Protein AF-S3H9D6-F1 (afdb_monomer_lite)

Radius of gyration: 25.73 Å; chains: 1; bounding box: 86×45×57 Å

Secondary structure (DSSP, 8-state):
---PPPHHHHHHHHHHHTTPPPTTSS---HHHHH-BTTTTBSGGG-GGGGTEEEE--EEEEE-TTT--EEEEEPPGGG-EEEE-GGG--S-HHHHHHHHHHHHHHHHHHHHTS--GGGGTT----TTTTT-B-TTT-PBEEEEETTEEEEHHHHHT-EEGGGTTEEP-----EETT------------PPP-----PPP------------------

Structure (mmCIF, N/CA/C/O backbone):
data_AF-S3H9D6-F1
#
_entry.id   AF-S3H9D6-F1
#
loop_
_atom_site.group_PDB
_atom_site.id
_atom_site.type_symbol
_atom_site.label_atom_id
_atom_site.label_alt_id
_atom_site.label_comp_id
_atom_site.label_asym_id
_atom_site.label_entity_id
_atom_site.label_seq_id
_atom_site.pdbx_PDB_ins_code
_atom_site.Cartn_x
_atom_site.Cartn_y
_atom_site.Cartn_z
_atom_site.occupancy
_atom_site.B_iso_or_equiv
_atom_site.auth_seq_id
_atom_site.auth_comp_id
_atom_site.auth_asym_id
_atom_site.auth_atom_id
_atom_site.pdbx_PDB_model_num
ATOM 1 N N . MET A 1 1 ? 25.055 -1.558 -4.958 1.00 34.03 1 MET A N 1
ATOM 2 C CA . MET A 1 1 ? 24.160 -1.432 -3.788 1.00 34.03 1 MET A CA 1
ATOM 3 C C . MET A 1 1 ? 22.773 -1.877 -4.202 1.00 34.03 1 MET A C 1
ATOM 5 O O . MET A 1 1 ? 22.058 -1.137 -4.867 1.00 34.03 1 MET A O 1
ATOM 9 N N . GLU A 1 2 ? 22.458 -3.129 -3.905 1.00 38.41 2 GLU A N 1
ATOM 10 C CA . GLU A 1 2 ? 21.176 -3.755 -4.206 1.00 38.41 2 GLU A CA 1
ATOM 11 C C . GLU A 1 2 ? 20.123 -3.176 -3.252 1.00 38.41 2 GLU A C 1
ATOM 13 O O . GLU A 1 2 ? 20.307 -3.184 -2.036 1.00 38.41 2 GLU A O 1
ATOM 18 N N . THR A 1 3 ? 19.062 -2.563 -3.780 1.00 53.75 3 THR A N 1
ATOM 19 C CA . THR A 1 3 ? 17.981 -2.054 -2.928 1.00 53.75 3 THR A CA 1
ATOM 20 C C . THR A 1 3 ? 17.283 -3.251 -2.298 1.00 53.75 3 THR A C 1
ATOM 22 O O . THR A 1 3 ? 16.615 -3.987 -3.026 1.00 53.75 3 THR A O 1
ATOM 25 N N . LEU A 1 4 ? 17.437 -3.446 -0.985 1.00 55.78 4 LEU A N 1
ATOM 26 C CA . LEU A 1 4 ? 16.754 -4.521 -0.268 1.00 55.78 4 LEU A CA 1
ATOM 27 C C . LEU A 1 4 ? 15.242 -4.464 -0.555 1.00 55.78 4 LEU A C 1
ATOM 29 O O . LEU A 1 4 ? 14.664 -3.368 -0.571 1.00 55.78 4 LEU A O 1
ATOM 33 N N . PRO A 1 5 ? 14.599 -5.616 -0.817 1.00 64.12 5 PRO A N 1
ATOM 34 C CA . PRO A 1 5 ? 13.169 -5.661 -1.073 1.00 64.12 5 PRO A CA 1
ATOM 35 C C . PRO A 1 5 ? 12.414 -5.095 0.129 1.00 64.12 5 PRO A C 1
ATOM 37 O O . PRO A 1 5 ? 12.767 -5.330 1.287 1.00 64.12 5 PRO A O 1
ATOM 40 N N . THR A 1 6 ? 11.365 -4.318 -0.139 1.00 72.69 6 THR A N 1
ATOM 41 C CA . THR A 1 6 ? 10.508 -3.824 0.940 1.00 72.69 6 THR A CA 1
ATOM 42 C C . THR A 1 6 ? 9.827 -5.013 1.625 1.00 72.69 6 THR A C 1
ATOM 44 O O . THR A 1 6 ? 9.512 -5.994 0.946 1.00 72.69 6 THR A O 1
ATOM 47 N N . PRO A 1 7 ? 9.516 -4.935 2.933 1.00 80.19 7 PRO A N 1
ATOM 48 C CA . PRO A 1 7 ? 8.890 -6.046 3.652 1.00 80.19 7 PRO A CA 1
ATOM 49 C C . PRO A 1 7 ? 7.623 -6.590 2.971 1.00 80.19 7 PRO A C 1
ATOM 51 O O . PRO A 1 7 ? 7.406 -7.796 2.944 1.00 80.19 7 PRO A O 1
ATOM 54 N N . GLY A 1 8 ? 6.815 -5.716 2.357 1.00 84.69 8 GLY A N 1
ATOM 55 C CA . GLY A 1 8 ? 5.625 -6.125 1.602 1.00 84.69 8 GLY A CA 1
ATOM 56 C C . GLY A 1 8 ? 5.944 -6.939 0.344 1.00 84.69 8 GLY A C 1
ATOM 57 O O . GLY A 1 8 ? 5.232 -7.894 0.047 1.00 84.69 8 GLY A O 1
ATOM 58 N N . THR A 1 9 ? 7.037 -6.616 -0.354 1.00 85.56 9 THR A N 1
ATOM 59 C CA . THR A 1 9 ? 7.489 -7.375 -1.532 1.00 85.56 9 THR A CA 1
ATOM 60 C C . THR A 1 9 ? 7.939 -8.777 -1.123 1.00 85.56 9 THR A C 1
ATOM 62 O O . THR A 1 9 ? 7.567 -9.752 -1.768 1.00 85.56 9 THR A O 1
ATOM 65 N N . THR A 1 10 ? 8.673 -8.897 -0.013 1.00 89.88 10 THR A N 1
ATOM 66 C CA . THR A 1 10 ? 9.115 -10.195 0.520 1.00 89.88 10 THR A CA 1
ATOM 67 C C . THR A 1 10 ? 7.933 -11.089 0.896 1.00 89.88 10 THR A C 1
ATOM 69 O O . THR A 1 10 ? 7.925 -12.271 0.559 1.00 89.88 10 THR A O 1
ATOM 72 N N . ILE A 1 11 ? 6.906 -10.534 1.553 1.00 90.69 11 ILE A N 1
ATOM 73 C CA . ILE A 1 11 ? 5.692 -11.290 1.898 1.00 90.69 11 ILE A CA 1
ATOM 74 C C . ILE A 1 11 ? 4.963 -11.740 0.624 1.00 90.69 11 ILE A C 1
ATOM 76 O O . ILE A 1 11 ? 4.608 -12.910 0.516 1.00 90.69 11 ILE A O 1
ATOM 80 N N . ALA A 1 12 ? 4.785 -10.851 -0.359 1.00 89.56 12 ALA A N 1
ATOM 81 C CA . ALA A 1 12 ? 4.129 -11.190 -1.623 1.00 89.56 12 ALA A CA 1
ATOM 82 C C . ALA A 1 12 ? 4.847 -12.327 -2.372 1.00 89.56 12 ALA A C 1
ATOM 84 O O . ALA A 1 12 ? 4.207 -13.275 -2.830 1.00 89.56 12 ALA A O 1
ATOM 85 N N . GLN A 1 13 ? 6.180 -12.271 -2.441 1.00 87.62 13 GLN A N 1
ATOM 86 C CA . GLN A 1 13 ? 6.998 -13.334 -3.028 1.00 87.62 13 GLN A CA 1
ATOM 87 C C . GLN A 1 13 ? 6.835 -14.650 -2.265 1.00 87.62 13 GLN A C 1
ATOM 89 O O . GLN A 1 13 ? 6.633 -15.692 -2.881 1.00 87.62 13 GLN A O 1
ATOM 94 N N . ASN A 1 14 ? 6.862 -14.616 -0.929 1.00 91.19 14 ASN A N 1
ATOM 95 C CA . ASN A 1 14 ? 6.686 -15.816 -0.114 1.00 91.19 14 ASN A CA 1
ATOM 96 C C . ASN A 1 14 ? 5.310 -16.468 -0.327 1.00 91.19 14 ASN A C 1
ATOM 98 O O . ASN A 1 14 ? 5.236 -17.681 -0.507 1.00 91.19 14 ASN A O 1
ATOM 102 N N . LEU A 1 15 ? 4.234 -15.676 -0.358 1.00 90.56 15 LEU A N 1
ATOM 103 C CA . LEU A 1 15 ? 2.875 -16.173 -0.600 1.00 90.56 15 LEU A CA 1
ATOM 104 C C . LEU A 1 15 ? 2.725 -16.773 -2.001 1.00 90.56 15 LEU A C 1
ATOM 106 O O . LEU A 1 15 ? 2.125 -17.836 -2.154 1.00 90.56 15 LEU A O 1
ATOM 110 N N . THR A 1 16 ? 3.338 -16.135 -2.999 1.00 86.88 16 THR A N 1
ATOM 111 C CA . THR A 1 16 ? 3.373 -16.640 -4.377 1.00 86.88 16 THR A CA 1
ATOM 112 C C . THR A 1 16 ? 4.138 -17.963 -4.460 1.00 86.88 16 THR A C 1
ATOM 114 O O . THR A 1 16 ? 3.624 -18.937 -5.005 1.00 86.88 16 THR A O 1
ATOM 117 N N . ASN A 1 17 ? 5.319 -18.050 -3.840 1.00 86.88 17 ASN A N 1
ATOM 118 C CA . ASN A 1 17 ? 6.127 -19.275 -3.805 1.00 86.88 17 ASN A CA 1
ATOM 119 C C . ASN A 1 17 ? 5.403 -20.432 -3.103 1.00 86.88 17 ASN A C 1
ATOM 121 O O . ASN A 1 17 ? 5.551 -21.588 -3.490 1.00 86.88 17 ASN A O 1
ATOM 125 N N . ARG A 1 18 ? 4.587 -20.120 -2.091 1.00 90.12 18 ARG A N 1
ATOM 126 C CA . ARG A 1 18 ? 3.742 -21.083 -1.370 1.00 90.12 18 ARG A CA 1
ATOM 127 C C . ARG A 1 18 ? 2.439 -21.427 -2.097 1.00 90.12 18 ARG A C 1
ATOM 129 O O . ARG A 1 18 ? 1.665 -22.214 -1.564 1.00 90.12 18 ARG A O 1
ATOM 136 N N . ARG A 1 19 ? 2.190 -20.849 -3.279 1.00 87.50 19 ARG A N 1
ATOM 137 C CA . ARG A 1 19 ? 0.969 -21.039 -4.081 1.00 87.50 19 ARG A CA 1
ATOM 138 C C . ARG A 1 19 ? -0.320 -20.723 -3.312 1.00 87.50 19 ARG A C 1
ATOM 140 O O . ARG A 1 19 ? -1.337 -21.384 -3.495 1.00 87.50 19 ARG A O 1
ATOM 147 N N . VAL A 1 20 ? -0.282 -19.708 -2.446 1.00 89.25 20 VAL A N 1
ATOM 148 C CA . VAL A 1 20 ? -1.481 -19.226 -1.744 1.00 89.25 20 VAL A CA 1
ATOM 149 C C . VAL A 1 20 ? -2.316 -18.385 -2.718 1.00 89.25 20 VAL A C 1
ATOM 151 O O . VAL A 1 20 ? -1.771 -17.416 -3.258 1.00 89.25 20 VAL A O 1
ATOM 154 N N . PRO A 1 21 ? -3.611 -18.688 -2.931 1.00 87.88 21 PRO A N 1
ATOM 155 C CA . PRO A 1 21 ? -4.451 -17.926 -3.851 1.00 87.88 21 PRO A CA 1
ATOM 156 C C . PRO A 1 21 ? -4.593 -16.473 -3.381 1.00 87.88 21 PRO A C 1
ATOM 158 O O . PRO A 1 21 ? -4.804 -16.208 -2.195 1.00 87.88 21 PRO A O 1
ATOM 161 N N . ALA A 1 22 ? -4.441 -15.520 -4.302 1.00 86.75 22 ALA A N 1
ATOM 162 C CA . ALA A 1 22 ? -4.649 -14.110 -3.995 1.00 86.75 22 ALA A CA 1
ATOM 163 C C . ALA A 1 22 ? -6.152 -13.756 -4.038 1.00 86.75 22 ALA A C 1
ATOM 165 O O . ALA A 1 22 ? -6.905 -14.388 -4.778 1.00 86.75 22 ALA A O 1
ATOM 166 N N . PRO A 1 23 ? -6.599 -12.705 -3.323 1.00 81.94 23 PRO A N 1
ATOM 167 C CA . PRO A 1 23 ? -8.023 -12.361 -3.210 1.00 81.94 23 PRO A CA 1
ATOM 168 C C . PRO A 1 23 ? -8.764 -12.059 -4.523 1.00 81.94 23 PRO A C 1
ATOM 170 O O . PRO A 1 23 ? -9.982 -12.163 -4.558 1.00 81.94 23 PRO A O 1
ATOM 173 N N . GLN A 1 24 ? -8.063 -11.641 -5.581 1.00 74.56 24 GLN A N 1
ATOM 174 C CA . GLN A 1 24 ? -8.654 -11.323 -6.892 1.00 74.56 24 GLN A CA 1
ATOM 175 C C . GLN A 1 24 ? -8.292 -12.361 -7.971 1.00 74.56 24 GLN A C 1
ATOM 177 O O . GLN A 1 24 ? -8.207 -12.005 -9.140 1.00 74.56 24 GLN A O 1
ATOM 182 N N . GLU A 1 25 ? -7.986 -13.605 -7.579 1.00 61.66 25 GLU A N 1
ATOM 183 C CA . GLU A 1 25 ? -7.524 -14.695 -8.469 1.00 61.66 25 GLU A CA 1
ATOM 184 C C . GLU A 1 25 ? -6.273 -14.371 -9.314 1.00 61.66 25 GLU A C 1
ATOM 186 O O . GLU A 1 25 ? -5.920 -15.096 -10.238 1.00 61.66 25 GLU A O 1
ATOM 191 N N . GLN A 1 26 ? -5.554 -13.300 -8.971 1.00 76.62 26 GLN A N 1
ATOM 192 C CA . GLN A 1 26 ? -4.274 -12.935 -9.578 1.00 76.62 26 GLN A CA 1
ATOM 193 C C . GLN A 1 26 ? -3.100 -13.277 -8.642 1.00 76.62 26 GLN A C 1
ATOM 195 O O . GLN A 1 26 ? -3.137 -14.220 -7.853 1.00 76.62 26 GLN A O 1
ATOM 200 N N . TYR A 1 27 ? -2.039 -12.475 -8.710 1.00 83.12 27 TYR A N 1
ATOM 201 C CA . TYR A 1 27 ? -0.834 -12.594 -7.907 1.00 83.12 27 TYR A CA 1
ATOM 202 C C . TYR A 1 27 ? -0.870 -11.687 -6.683 1.00 83.12 27 TYR A C 1
ATOM 204 O O . TYR A 1 27 ? -1.479 -10.614 -6.682 1.00 83.12 27 TYR A O 1
ATOM 212 N N . TRP A 1 28 ? -0.124 -12.082 -5.654 1.00 88.69 28 TRP A N 1
ATOM 213 C CA . TRP A 1 28 ? 0.127 -11.221 -4.510 1.00 88.69 28 TRP A CA 1
ATOM 214 C C . TRP A 1 28 ? 0.944 -10.000 -4.925 1.00 88.69 28 TRP A C 1
ATOM 216 O O . TRP A 1 28 ? 2.025 -10.116 -5.502 1.00 88.69 28 TRP A O 1
ATOM 226 N N . ARG A 1 29 ? 0.439 -8.813 -4.586 1.00 86.88 29 ARG A N 1
ATOM 227 C CA . ARG A 1 29 ? 1.134 -7.541 -4.795 1.00 86.88 29 ARG A CA 1
ATOM 228 C C . ARG A 1 29 ? 1.452 -6.879 -3.459 1.00 86.88 29 ARG A C 1
ATOM 230 O O . ARG A 1 29 ? 0.693 -6.980 -2.491 1.00 86.88 29 ARG A O 1
ATOM 237 N N . ASP A 1 30 ? 2.588 -6.189 -3.403 1.00 86.69 30 ASP A N 1
ATOM 238 C CA . ASP A 1 30 ? 3.061 -5.513 -2.191 1.00 86.69 30 ASP A CA 1
ATOM 239 C C . ASP A 1 30 ? 2.104 -4.397 -1.741 1.00 86.69 30 ASP A C 1
ATOM 241 O O . ASP A 1 30 ? 1.892 -4.192 -0.543 1.00 86.69 30 ASP A O 1
ATOM 245 N N . ASP A 1 31 ? 1.496 -3.702 -2.702 1.00 86.44 31 ASP A N 1
ATOM 246 C CA . ASP A 1 31 ? 0.488 -2.666 -2.491 1.00 86.44 31 ASP A CA 1
ATOM 247 C C . ASP A 1 31 ? -0.822 -3.201 -1.903 1.00 86.44 31 ASP A C 1
ATOM 249 O O . ASP A 1 31 ? -1.451 -2.498 -1.124 1.00 86.44 31 ASP A O 1
ATOM 253 N N . THR A 1 32 ? -1.197 -4.445 -2.189 1.00 88.88 32 THR A N 1
ATOM 254 C CA . THR A 1 32 ? -2.398 -5.090 -1.641 1.00 88.88 32 THR A CA 1
ATOM 255 C C . THR A 1 32 ? -2.201 -5.431 -0.164 1.00 88.88 32 THR A C 1
ATOM 257 O O . THR A 1 32 ? -3.088 -5.217 0.668 1.00 88.88 32 THR A O 1
ATOM 260 N N . ILE A 1 33 ? -1.000 -5.901 0.187 1.00 90.75 33 ILE A N 1
ATOM 261 C CA . ILE A 1 33 ? -0.625 -6.234 1.566 1.00 90.75 33 ILE A CA 1
ATOM 262 C C . ILE A 1 33 ? -0.470 -4.953 2.392 1.00 90.75 33 ILE A C 1
ATOM 264 O O . ILE A 1 33 ? -1.140 -4.774 3.412 1.00 90.75 33 ILE A O 1
ATOM 268 N N . ARG A 1 34 ? 0.412 -4.046 1.948 1.00 89.06 34 ARG A N 1
ATOM 269 C CA . ARG A 1 34 ? 0.722 -2.799 2.659 1.00 89.06 34 ARG A CA 1
ATOM 270 C C . ARG A 1 34 ? -0.451 -1.834 2.622 1.00 89.06 34 ARG A C 1
ATOM 272 O O . ARG A 1 34 ? -0.744 -1.208 3.634 1.00 89.06 34 ARG A O 1
ATOM 279 N N . GLY A 1 35 ? -1.088 -1.691 1.468 1.00 89.00 35 GLY A N 1
ATOM 280 C CA . GLY A 1 35 ? -2.215 -0.801 1.278 1.00 89.00 35 GLY A CA 1
ATOM 281 C C . GLY A 1 35 ? -1.866 0.683 1.163 1.00 89.00 35 GLY A C 1
ATOM 282 O O . GLY A 1 35 ? -0.705 1.093 1.028 1.00 89.00 35 GLY A O 1
ATOM 283 N N . ASP A 1 36 ? -2.907 1.506 1.238 1.00 86.94 36 ASP A N 1
ATOM 284 C CA . ASP A 1 36 ? -2.809 2.962 1.287 1.00 86.94 36 ASP A CA 1
ATOM 285 C C . ASP A 1 36 ? -3.018 3.429 2.730 1.00 86.94 36 ASP A C 1
ATOM 287 O O . ASP A 1 36 ? -4.122 3.344 3.269 1.00 86.94 36 ASP A O 1
ATOM 291 N N . GLY A 1 37 ? -1.952 3.947 3.344 1.00 84.56 37 GLY A N 1
ATOM 292 C CA . GLY A 1 37 ? -1.986 4.420 4.727 1.00 84.56 37 GLY A CA 1
ATOM 293 C C . GLY A 1 37 ? -2.870 5.651 4.939 1.00 84.56 37 GLY A C 1
ATOM 294 O O . GLY A 1 37 ? -3.402 5.824 6.029 1.00 84.56 37 GLY A O 1
ATOM 295 N N . LYS A 1 38 ? -3.087 6.485 3.910 1.00 83.62 38 LYS A N 1
ATOM 296 C CA . LYS A 1 38 ? -3.987 7.645 4.021 1.00 83.62 38 LYS A CA 1
ATOM 297 C C . LYS A 1 38 ? -5.443 7.218 4.005 1.00 83.62 38 LYS A C 1
ATOM 299 O O . LYS A 1 38 ? -6.232 7.709 4.799 1.00 83.62 38 LYS A O 1
ATOM 304 N N . ARG A 1 39 ? -5.783 6.300 3.098 1.00 85.81 39 ARG A N 1
ATOM 305 C CA . ARG A 1 39 ? -7.139 5.742 2.992 1.00 85.81 39 ARG A CA 1
ATOM 306 C C . ARG A 1 39 ? -7.425 4.679 4.053 1.00 85.81 39 ARG A C 1
ATOM 308 O O . ARG A 1 39 ? -8.571 4.266 4.186 1.00 85.81 39 ARG A O 1
ATOM 315 N N . GLN A 1 40 ? -6.394 4.223 4.771 1.00 87.62 40 GLN A N 1
ATOM 316 C CA . GLN A 1 40 ? -6.446 3.058 5.656 1.00 87.62 40 GLN A CA 1
ATOM 317 C C . GLN A 1 40 ? -7.111 1.860 4.967 1.00 87.62 40 GLN A C 1
ATOM 319 O O . GLN A 1 40 ? -8.027 1.226 5.497 1.00 87.62 40 GLN A O 1
ATOM 324 N N . ALA A 1 41 ? -6.654 1.599 3.744 1.00 88.19 41 ALA A N 1
ATOM 325 C CA . ALA A 1 41 ? -7.101 0.501 2.903 1.00 88.19 41 ALA A CA 1
ATOM 326 C C . ALA A 1 41 ? -5.966 -0.513 2.741 1.00 88.19 41 ALA A C 1
ATOM 328 O O . ALA A 1 41 ? -4.798 -0.138 2.827 1.00 88.19 41 ALA A O 1
ATOM 329 N N . GLY A 1 42 ? -6.302 -1.775 2.474 1.00 89.62 42 GLY A N 1
ATOM 330 C CA . GLY A 1 42 ? -5.354 -2.887 2.341 1.00 89.62 42 GLY A CA 1
ATOM 331 C C . GLY A 1 42 ? -5.345 -3.812 3.557 1.00 89.62 42 GLY A C 1
ATOM 332 O O . GLY A 1 42 ? -5.917 -3.498 4.601 1.00 89.62 42 GLY A O 1
ATOM 333 N N . ILE A 1 43 ? -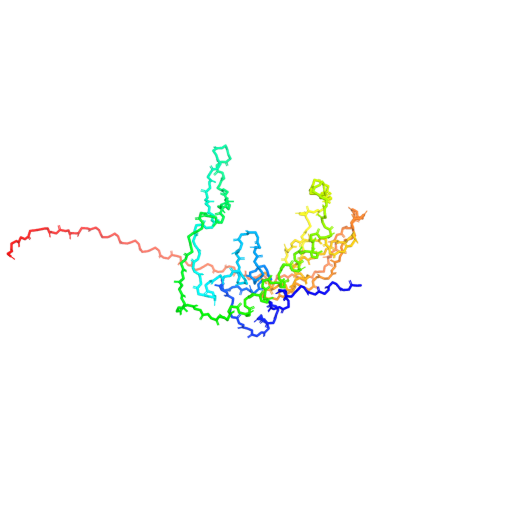4.686 -4.962 3.415 1.00 92.69 43 ILE A N 1
ATOM 334 C CA . ILE A 1 43 ? -4.788 -6.072 4.378 1.00 92.69 43 ILE A CA 1
ATOM 335 C C . ILE A 1 43 ? -4.291 -5.664 5.768 1.00 92.69 43 ILE A C 1
ATOM 337 O O . ILE A 1 43 ? -4.984 -5.885 6.755 1.00 92.69 43 ILE A O 1
ATOM 341 N N . LEU A 1 44 ? -3.139 -4.993 5.858 1.00 92.94 44 LEU A N 1
ATOM 342 C CA . LEU A 1 44 ? -2.585 -4.538 7.143 1.00 92.94 44 LEU A CA 1
ATOM 343 C C . LEU A 1 44 ? -3.339 -3.344 7.766 1.00 92.94 44 LEU A C 1
ATOM 345 O O . LEU A 1 44 ? -2.997 -2.901 8.864 1.00 92.94 44 LEU A O 1
ATOM 349 N N . HIS A 1 45 ? -4.339 -2.791 7.076 1.00 93.00 45 HIS A N 1
ATOM 350 C CA . HIS A 1 45 ? -5.193 -1.708 7.571 1.00 93.00 45 HIS A CA 1
ATOM 351 C C . HIS A 1 45 ? -6.614 -2.170 7.918 1.00 93.00 45 HIS A C 1
ATOM 353 O O . HIS A 1 45 ? -7.429 -1.339 8.316 1.00 93.00 45 HIS A O 1
ATOM 359 N N . ASN A 1 46 ? -6.916 -3.466 7.795 1.00 93.88 46 ASN A N 1
ATOM 360 C CA . ASN A 1 46 ? -8.247 -3.984 8.074 1.00 93.88 46 ASN A CA 1
ATOM 361 C C . ASN A 1 46 ? -8.508 -4.123 9.585 1.00 93.88 46 ASN A C 1
ATOM 363 O O . ASN A 1 46 ? -8.061 -5.074 10.220 1.00 93.88 46 ASN A O 1
ATOM 367 N N . GLU A 1 47 ? -9.252 -3.169 10.141 1.00 94.44 47 GLU A N 1
ATOM 368 C CA . GLU A 1 47 ? -9.641 -3.112 11.560 1.00 94.44 47 GLU A CA 1
ATOM 369 C C . GLU A 1 47 ? -10.590 -4.256 11.966 1.00 94.44 47 GLU A C 1
ATOM 371 O O . GLU A 1 47 ? -10.684 -4.591 13.145 1.00 94.44 47 GLU A O 1
ATOM 376 N N . LEU A 1 48 ? -11.216 -4.953 11.006 1.00 95.31 48 LEU A N 1
ATOM 377 C CA . LEU A 1 48 ? -12.020 -6.140 11.317 1.00 95.31 48 LEU A CA 1
ATOM 378 C C . LEU A 1 48 ? -11.193 -7.227 12.008 1.00 95.31 48 LEU A C 1
ATOM 380 O O . LEU A 1 48 ? -11.727 -7.965 12.827 1.00 95.31 48 LEU A O 1
ATOM 384 N N . TYR A 1 49 ? -9.884 -7.298 11.748 1.00 95.94 49 TYR A N 1
ATOM 385 C CA . TYR A 1 49 ? -9.021 -8.292 12.385 1.00 95.94 49 TYR A CA 1
ATOM 386 C C . TYR A 1 49 ? -8.898 -8.103 13.899 1.00 95.94 49 TYR A C 1
ATOM 388 O O . TYR A 1 49 ? -8.655 -9.086 14.595 1.00 95.94 49 TYR A O 1
ATOM 396 N N . VAL A 1 50 ? -9.107 -6.889 14.413 1.00 96.44 50 VAL A N 1
ATOM 397 C CA . VAL A 1 50 ? -9.195 -6.609 15.858 1.00 96.44 50 VAL A CA 1
ATOM 398 C C . VAL A 1 50 ? -10.638 -6.553 16.363 1.00 96.44 50 VAL A C 1
ATOM 400 O O . VAL A 1 50 ? -10.872 -6.207 17.516 1.00 96.44 50 VAL A O 1
ATOM 403 N N . GLY A 1 51 ? -11.607 -6.924 15.521 1.00 96.00 51 GLY A N 1
ATOM 404 C CA . GLY A 1 51 ? -13.025 -6.905 15.856 1.00 96.00 51 GLY A CA 1
ATOM 405 C C . GLY A 1 51 ? -13.665 -5.525 15.740 1.00 96.00 51 GLY A C 1
ATOM 406 O O . GLY A 1 51 ? -14.659 -5.281 16.403 1.00 96.00 51 GLY A O 1
ATOM 407 N N . ARG A 1 52 ? -13.128 -4.611 14.919 1.00 95.62 52 ARG A N 1
ATOM 408 C CA . ARG A 1 52 ? -13.688 -3.263 14.732 1.00 95.62 52 ARG A CA 1
ATOM 409 C C . ARG A 1 52 ? -14.154 -3.055 13.304 1.00 95.62 52 ARG A C 1
ATOM 411 O O . ARG A 1 52 ? -13.380 -3.118 12.350 1.00 95.62 52 ARG A O 1
ATOM 418 N N . MET A 1 53 ? -15.434 -2.765 13.149 1.00 94.50 53 MET A N 1
ATOM 419 C CA . MET A 1 53 ? -16.052 -2.520 11.860 1.00 94.50 53 MET A CA 1
ATOM 420 C C . MET A 1 53 ? -16.198 -1.014 11.646 1.00 94.50 53 MET A C 1
ATOM 422 O O . MET A 1 53 ? -16.911 -0.343 12.385 1.00 94.50 53 MET A O 1
ATOM 426 N N . ILE A 1 54 ? -15.488 -0.474 10.651 1.00 93.88 54 ILE A N 1
ATOM 427 C CA . ILE A 1 54 ? -15.454 0.969 10.377 1.00 93.88 54 ILE A CA 1
ATOM 428 C C . ILE A 1 54 ? -16.083 1.268 9.021 1.00 93.88 54 ILE A C 1
ATOM 430 O O . ILE A 1 54 ? -15.582 0.818 7.987 1.00 93.88 54 ILE A O 1
ATOM 434 N N . TRP A 1 55 ? -17.107 2.117 9.031 1.00 92.31 55 TRP A N 1
ATOM 435 C CA . TRP A 1 55 ? -17.831 2.578 7.850 1.00 92.31 55 TRP A CA 1
ATOM 436 C C . TRP A 1 55 ? -17.682 4.090 7.647 1.00 92.31 55 TRP A C 1
ATOM 438 O O . TRP A 1 55 ? -17.142 4.804 8.490 1.00 92.31 55 TRP A O 1
ATOM 448 N N . ASN A 1 56 ? -18.169 4.582 6.504 1.00 93.12 56 ASN A N 1
ATOM 449 C CA . ASN A 1 56 ? -18.157 6.004 6.144 1.00 93.12 56 ASN A CA 1
ATOM 450 C C . ASN A 1 56 ? -16.749 6.642 6.084 1.00 93.12 56 ASN A C 1
ATOM 452 O O . ASN A 1 56 ? -16.569 7.818 6.387 1.00 93.12 56 ASN A O 1
ATOM 456 N N . LYS A 1 57 ? -15.730 5.876 5.658 1.00 90.62 57 LYS A N 1
ATOM 457 C CA . LYS A 1 57 ? -14.345 6.377 5.535 1.00 90.62 57 LYS A CA 1
ATOM 458 C C . LYS A 1 57 ? -14.159 7.414 4.422 1.00 90.62 57 LYS A C 1
ATOM 460 O O . LYS A 1 57 ? -13.283 8.273 4.506 1.00 90.62 57 LYS A O 1
ATOM 465 N N . GLN A 1 58 ? -14.935 7.301 3.346 1.00 92.06 58 GLN A N 1
ATOM 466 C CA . GLN A 1 58 ? -14.842 8.173 2.179 1.00 92.06 58 GLN A CA 1
ATOM 467 C C . GLN A 1 58 ? -16.204 8.348 1.521 1.00 92.06 58 GLN A C 1
ATOM 469 O O . GLN A 1 58 ? -17.016 7.422 1.511 1.00 92.06 58 GLN A O 1
ATOM 474 N N . ASN A 1 59 ? -16.408 9.508 0.907 1.00 91.62 59 ASN A N 1
ATOM 475 C CA . ASN A 1 59 ? -17.522 9.772 0.013 1.00 91.62 59 ASN A CA 1
ATOM 476 C C . ASN A 1 59 ? -17.017 9.977 -1.424 1.00 91.62 59 ASN A C 1
ATOM 478 O O . ASN A 1 59 ? -15.851 10.293 -1.674 1.00 91.62 59 ASN A O 1
ATOM 482 N N . TYR A 1 60 ? -17.903 9.754 -2.390 1.00 90.56 60 TYR A N 1
ATOM 483 C CA . TYR A 1 60 ? -17.616 10.001 -3.798 1.00 90.56 60 TYR A CA 1
ATOM 484 C C . TYR A 1 60 ? -18.365 11.248 -4.233 1.00 90.56 60 TYR A C 1
ATOM 486 O O . TYR A 1 60 ? -19.589 11.294 -4.132 1.00 90.56 60 TYR A O 1
ATOM 494 N N . ARG A 1 61 ? -17.640 12.235 -4.754 1.00 88.56 61 ARG A N 1
ATOM 495 C CA . ARG A 1 61 ? -18.227 13.467 -5.287 1.00 88.56 61 ARG A CA 1
ATOM 496 C C . ARG A 1 61 ? -17.954 13.544 -6.783 1.00 88.56 61 ARG A C 1
ATOM 498 O O . ARG A 1 61 ? -16.840 13.273 -7.227 1.00 88.56 61 ARG A O 1
ATOM 505 N N . LYS A 1 62 ? -18.986 13.857 -7.570 1.00 91.81 62 LYS A N 1
ATOM 506 C CA . LYS A 1 62 ? -18.828 14.165 -8.996 1.00 91.81 62 LYS A CA 1
ATOM 507 C C . LYS A 1 62 ? -18.397 15.624 -9.091 1.00 91.81 62 LYS A C 1
ATOM 509 O O . LYS A 1 62 ? -19.047 16.490 -8.513 1.00 91.81 62 LYS A O 1
ATOM 514 N N . ASN A 1 63 ? -17.294 15.886 -9.778 1.00 86.62 63 ASN A N 1
ATOM 515 C CA . ASN A 1 63 ? -16.919 17.250 -10.110 1.00 86.62 63 ASN A CA 1
ATOM 516 C C . ASN A 1 63 ? -17.887 17.760 -11.201 1.00 86.62 63 ASN A C 1
ATOM 518 O O . ASN A 1 63 ? -18.024 17.078 -12.219 1.00 86.62 63 ASN A O 1
ATOM 522 N N . PRO A 1 64 ? -18.564 18.904 -10.999 1.00 87.06 64 PRO A N 1
ATOM 523 C CA . PRO A 1 64 ? -19.545 19.421 -11.951 1.00 87.06 64 PRO A CA 1
ATOM 524 C C . PRO A 1 64 ? -18.932 19.832 -13.297 1.00 87.06 64 PRO A C 1
ATOM 526 O O . PRO A 1 64 ? -19.598 19.705 -14.314 1.00 87.06 64 PRO A O 1
ATOM 529 N N . GLU A 1 65 ? -17.671 20.264 -13.329 1.00 87.62 65 GLU A N 1
ATOM 530 C CA . GLU A 1 65 ? -17.015 20.744 -14.555 1.00 87.62 65 GLU A CA 1
ATOM 531 C C . GLU A 1 65 ? -16.374 19.614 -15.362 1.00 87.62 65 GLU A C 1
ATOM 533 O O . GLU A 1 65 ? -16.424 19.594 -16.586 1.00 87.62 65 GLU A O 1
ATOM 538 N N . THR A 1 66 ? -15.737 18.659 -14.678 1.00 85.00 66 THR A N 1
ATOM 539 C CA . THR A 1 66 ? -14.992 17.577 -15.350 1.00 85.00 66 THR A CA 1
ATOM 540 C C . THR A 1 66 ? -15.794 16.290 -15.485 1.00 85.00 66 THR A C 1
ATOM 542 O O . THR A 1 66 ? -15.303 15.322 -16.061 1.00 85.00 66 THR A O 1
ATOM 545 N N . GLU A 1 67 ? -16.977 16.239 -14.873 1.00 87.69 67 GLU A N 1
ATOM 546 C CA . GLU A 1 67 ? -17.826 15.060 -14.694 1.00 87.69 67 GLU A CA 1
ATOM 547 C C . GLU A 1 67 ? -17.161 13.840 -14.033 1.00 87.69 67 GLU A C 1
ATOM 549 O O . GLU A 1 67 ? -17.780 12.785 -13.855 1.00 87.69 67 GLU A O 1
ATOM 554 N N . ARG A 1 68 ? -15.905 13.968 -13.605 1.00 89.31 68 ARG A N 1
ATOM 555 C CA . ARG A 1 68 ? -15.146 12.884 -12.989 1.00 89.31 68 ARG A CA 1
ATOM 556 C C . ARG A 1 68 ? -15.577 12.703 -11.540 1.00 89.31 68 ARG A C 1
ATOM 558 O O . ARG A 1 68 ? -15.721 13.667 -10.789 1.00 89.31 68 ARG A O 1
ATOM 565 N N . ARG A 1 69 ? -15.740 11.444 -11.127 1.00 91.38 69 ARG A N 1
ATOM 566 C CA . ARG A 1 69 ? -15.971 11.079 -9.723 1.00 91.38 69 ARG A CA 1
ATOM 567 C C . ARG A 1 69 ? -14.635 10.981 -8.995 1.00 91.38 69 ARG A C 1
ATOM 569 O O . ARG A 1 69 ? -13.784 10.177 -9.371 1.00 91.38 69 ARG A O 1
ATOM 576 N N . THR A 1 70 ? -14.466 11.766 -7.939 1.00 87.69 70 THR A N 1
ATOM 577 C CA . THR A 1 70 ? -13.295 11.719 -7.058 1.00 87.69 70 THR A CA 1
ATOM 578 C C . THR A 1 70 ? -13.691 11.196 -5.681 1.00 87.69 70 THR A C 1
ATOM 580 O O . THR A 1 70 ? -14.767 11.491 -5.162 1.00 87.69 70 THR A O 1
ATOM 583 N N . ALA A 1 71 ? -12.817 10.380 -5.090 1.00 89.44 71 ALA A N 1
ATOM 584 C CA . ALA A 1 71 ? -12.977 9.901 -3.722 1.00 89.44 71 ALA A CA 1
ATOM 585 C C . ALA A 1 71 ? -12.391 10.931 -2.751 1.00 89.44 71 ALA A C 1
ATOM 587 O O . ALA A 1 71 ? -11.213 11.283 -2.861 1.00 89.44 71 ALA A O 1
ATOM 588 N N . HIS A 1 72 ? -13.205 11.401 -1.812 1.00 88.94 72 HIS A N 1
ATOM 589 C CA . HIS A 1 72 ? -12.805 12.307 -0.743 1.00 88.94 72 HIS A CA 1
ATOM 590 C C . HIS A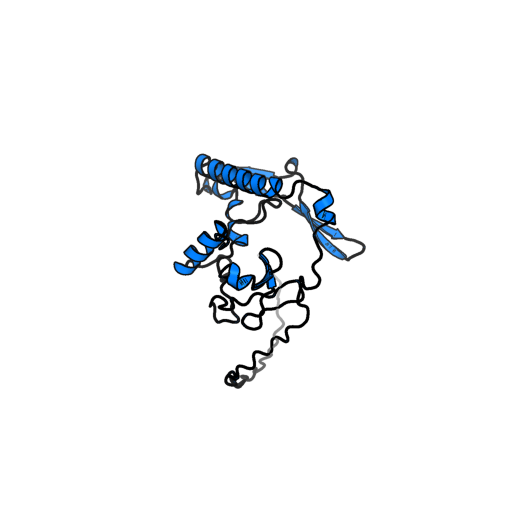 1 72 ? -12.886 11.563 0.588 1.00 88.94 72 HIS A C 1
ATOM 592 O O . HIS A 1 72 ? -13.885 10.914 0.887 1.00 88.94 72 HIS A O 1
ATOM 598 N N . LEU A 1 73 ? -11.811 11.631 1.373 1.00 90.12 73 LEU A N 1
ATOM 599 C CA . LEU A 1 73 ? -11.788 11.046 2.711 1.00 90.12 73 LEU A CA 1
ATOM 600 C C . LEU A 1 73 ? -12.622 11.913 3.651 1.00 90.12 73 LEU A C 1
ATOM 602 O O . LEU A 1 73 ? -12.449 13.132 3.669 1.00 90.12 73 LEU A O 1
ATOM 606 N N . ASN A 1 74 ? -13.493 11.269 4.419 1.00 91.12 74 ASN A N 1
ATOM 607 C CA . ASN A 1 74 ? -14.261 11.936 5.461 1.00 91.12 74 ASN A CA 1
ATOM 608 C C . ASN A 1 74 ? -13.381 12.144 6.697 1.00 91.12 74 ASN A C 1
ATOM 610 O O . ASN A 1 74 ? -12.407 11.406 6.904 1.00 91.12 74 ASN A O 1
ATOM 614 N N . ASP A 1 75 ? -13.739 13.121 7.530 1.00 89.94 75 ASP A N 1
ATOM 615 C CA . ASP A 1 75 ? -13.108 13.277 8.840 1.00 89.94 75 ASP A CA 1
ATOM 616 C C . ASP A 1 75 ? -13.315 11.996 9.663 1.00 89.94 75 ASP A C 1
ATOM 618 O O . ASP A 1 75 ? -14.365 11.356 9.594 1.00 89.94 75 ASP A O 1
ATOM 622 N N . LYS A 1 76 ? -12.318 11.617 10.468 1.00 88.00 76 LYS A N 1
ATOM 623 C CA . LYS A 1 76 ? -12.403 10.451 11.355 1.00 88.00 76 LYS A CA 1
ATOM 624 C C . LYS A 1 76 ? -13.558 10.553 12.350 1.00 88.00 76 LYS A C 1
ATOM 626 O O . LYS A 1 76 ? -14.038 9.525 12.806 1.00 88.00 76 LYS A O 1
ATOM 631 N N . ARG A 1 77 ? -14.004 11.768 12.685 1.00 91.19 77 ARG A N 1
ATOM 632 C CA . ARG A 1 77 ? -15.176 12.002 13.545 1.00 91.19 77 ARG A CA 1
ATOM 633 C C . ARG A 1 77 ? -16.492 11.577 12.894 1.00 91.19 77 ARG A C 1
ATOM 635 O O . ARG A 1 77 ? -17.439 11.267 13.602 1.00 91.19 77 ARG A O 1
ATOM 642 N N . GLU A 1 78 ? -16.548 11.558 11.565 1.00 91.50 78 GLU A N 1
ATOM 643 C CA . GLU A 1 78 ? -17.716 11.106 10.801 1.00 91.50 78 GLU A CA 1
ATOM 644 C C . GLU A 1 78 ? -17.709 9.587 10.572 1.00 91.50 78 GLU A C 1
ATOM 646 O O . GLU A 1 78 ? -18.650 9.036 9.992 1.00 91.50 78 GLU A O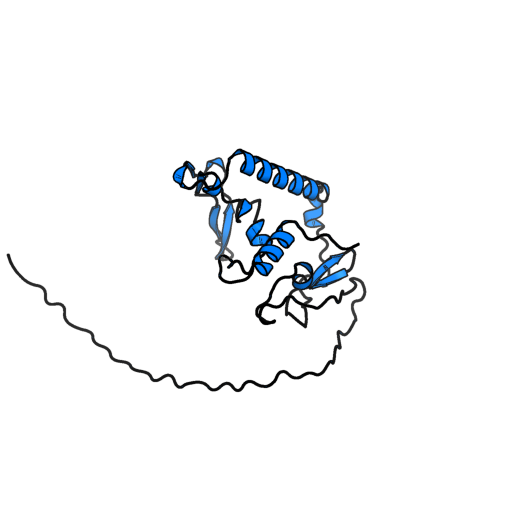 1
ATOM 651 N N . TRP A 1 79 ? -16.634 8.898 10.968 1.00 93.31 79 TRP A N 1
ATOM 652 C CA . TRP A 1 79 ? -16.532 7.458 10.798 1.00 93.31 79 TRP A CA 1
ATOM 653 C C . TRP A 1 79 ? -17.402 6.758 11.829 1.00 93.31 79 TRP A C 1
ATOM 655 O O . TRP A 1 79 ? -17.294 6.994 13.031 1.00 93.31 79 TRP A O 1
ATOM 665 N N . VAL A 1 80 ? -18.233 5.845 11.343 1.00 93.69 80 VAL A N 1
ATOM 666 C CA . VAL A 1 80 ? -19.060 5.010 12.208 1.00 93.69 80 VAL A CA 1
ATOM 667 C C . VAL A 1 80 ? -18.246 3.773 12.554 1.00 93.69 80 VAL A C 1
ATOM 669 O O . VAL A 1 80 ? -17.896 2.996 11.663 1.00 93.69 80 VAL A O 1
ATOM 672 N N . VAL A 1 81 ? -17.920 3.620 13.836 1.00 95.00 81 VAL A N 1
ATOM 673 C CA . VAL A 1 81 ? -17.174 2.477 14.368 1.00 95.00 81 VAL A CA 1
ATOM 674 C C . VAL A 1 81 ? -18.125 1.611 15.181 1.00 95.00 81 VAL A C 1
ATOM 676 O O . VAL A 1 81 ? -18.785 2.094 16.097 1.00 95.00 81 VAL A O 1
ATOM 679 N N . THR A 1 82 ? -18.190 0.330 14.842 1.00 95.69 82 THR A N 1
ATOM 680 C CA . THR A 1 82 ? -18.975 -0.674 15.559 1.00 95.69 82 THR A CA 1
ATOM 681 C C . THR A 1 82 ? -18.046 -1.778 16.037 1.00 95.69 82 THR A C 1
ATOM 683 O O . THR A 1 82 ? -17.281 -2.338 15.249 1.00 95.69 82 THR A O 1
ATOM 686 N N . GLU A 1 83 ? -18.115 -2.096 17.325 1.00 95.88 83 GLU A N 1
ATOM 687 C CA . GLU A 1 83 ? -17.382 -3.219 17.903 1.00 95.88 83 GLU A CA 1
ATOM 688 C C . GLU A 1 83 ? -18.076 -4.533 17.529 1.00 95.88 83 GLU A C 1
ATOM 690 O O . GLU A 1 83 ? -19.266 -4.728 17.771 1.00 95.88 83 GLU A O 1
ATOM 695 N N . VAL A 1 84 ? -17.315 -5.442 16.929 1.00 95.38 84 VAL A N 1
ATOM 696 C CA . VAL A 1 84 ? -17.730 -6.782 16.503 1.00 95.38 84 VAL A CA 1
ATOM 697 C C . VAL A 1 84 ? -16.667 -7.798 16.957 1.00 95.38 84 VAL A C 1
ATOM 699 O O . VAL A 1 84 ? -15.915 -8.333 16.133 1.00 95.38 84 VAL A O 1
ATOM 702 N N . PRO A 1 85 ? -16.572 -8.095 18.270 1.00 94.00 85 PRO A N 1
ATOM 703 C CA . PRO A 1 85 ? -15.521 -8.965 18.807 1.00 94.00 85 PRO A CA 1
ATOM 704 C C . PRO A 1 85 ? -15.532 -10.384 18.224 1.00 94.00 85 PRO A C 1
ATOM 706 O O . PRO A 1 85 ? -14.489 -11.028 18.160 1.00 94.00 85 PRO A O 1
ATOM 709 N N . SER A 1 86 ? -16.689 -10.861 17.753 1.00 94.38 86 SER A N 1
ATOM 710 C CA . SER A 1 86 ? -16.854 -12.183 17.133 1.00 94.38 86 SER A CA 1
ATOM 711 C C . SER A 1 86 ? -16.073 -12.365 15.827 1.00 94.38 86 SER A C 1
ATOM 713 O O . SER A 1 86 ? -15.798 -13.498 15.445 1.00 94.38 86 SER A O 1
ATOM 715 N N . MET A 1 87 ? -15.693 -11.279 15.145 1.00 92.38 87 MET A N 1
ATOM 716 C CA . MET A 1 87 ? -14.911 -11.323 13.901 1.00 92.38 87 MET A CA 1
ATOM 717 C C . MET A 1 87 ? -13.403 -11.128 14.122 1.00 92.38 87 MET A C 1
ATOM 719 O O . MET A 1 87 ? -12.644 -11.015 13.158 1.00 92.38 87 MET A O 1
ATOM 723 N N . ARG A 1 88 ? -12.952 -11.070 15.378 1.00 95.69 88 ARG A N 1
ATOM 724 C CA . ARG A 1 88 ? -11.547 -10.847 15.722 1.00 95.69 88 ARG A CA 1
ATOM 725 C C . ARG A 1 88 ? -10.680 -12.051 15.347 1.00 95.69 88 ARG A C 1
ATOM 727 O O . ARG A 1 88 ? -10.976 -13.184 15.705 1.00 95.69 88 ARG A O 1
ATOM 734 N N . ILE A 1 89 ? -9.563 -11.772 14.675 1.00 96.75 89 ILE A N 1
ATOM 735 C CA . ILE A 1 89 ? -8.564 -12.761 14.238 1.00 96.75 89 ILE A CA 1
ATOM 736 C C . ILE A 1 89 ? -7.222 -12.546 14.954 1.00 96.75 89 ILE A C 1
ATOM 738 O O . ILE A 1 89 ? -6.495 -13.504 15.205 1.00 96.75 89 ILE A O 1
ATOM 742 N N . VAL A 1 90 ? -6.872 -11.300 15.296 1.00 96.31 90 VAL A N 1
ATOM 743 C CA . VAL A 1 90 ? -5.584 -10.948 15.922 1.00 96.31 90 VAL A CA 1
ATOM 744 C C . VAL A 1 90 ? -5.774 -10.262 17.273 1.00 96.31 90 VAL A C 1
ATOM 746 O O . VAL A 1 90 ? -6.834 -9.710 17.568 1.00 96.31 90 VAL A O 1
ATOM 749 N N . SER A 1 91 ? -4.742 -10.291 18.120 1.00 96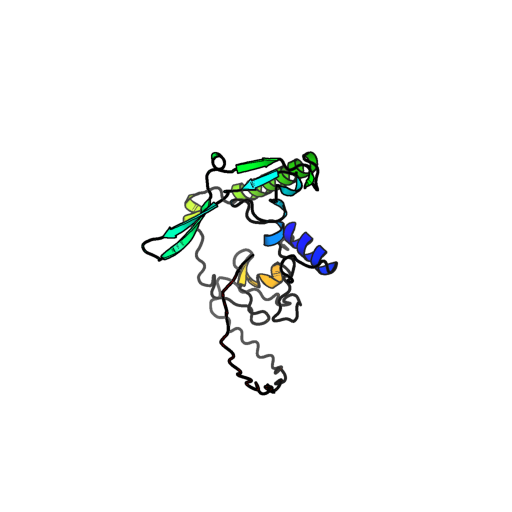.06 91 SER A N 1
ATOM 750 C CA . SER A 1 91 ? -4.758 -9.571 19.395 1.00 96.06 91 SER A CA 1
ATOM 751 C C . SER A 1 91 ? -4.518 -8.066 19.215 1.00 96.06 91 SER A C 1
ATOM 753 O O . SER A 1 91 ? -3.810 -7.646 18.296 1.00 96.06 91 SER A O 1
ATOM 755 N N . ASP A 1 92 ? -5.062 -7.252 20.126 1.00 94.44 92 ASP A N 1
ATOM 756 C CA . ASP A 1 92 ? -4.820 -5.802 20.165 1.00 94.44 92 ASP A CA 1
ATOM 757 C C . ASP A 1 92 ? -3.330 -5.481 20.342 1.00 94.44 92 ASP A C 1
ATOM 759 O O . ASP A 1 92 ? -2.822 -4.544 19.732 1.00 94.44 92 ASP A O 1
ATOM 763 N N . GLU A 1 93 ? -2.609 -6.294 21.120 1.00 96.31 93 GLU A N 1
ATOM 764 C CA . GLU A 1 93 ? -1.164 -6.153 21.322 1.00 96.31 93 GLU A CA 1
ATOM 765 C C . GLU A 1 93 ? -0.391 -6.329 20.006 1.00 96.31 93 GLU A C 1
ATOM 767 O O . GLU A 1 93 ? 0.446 -5.498 19.642 1.00 96.31 93 GLU A O 1
ATOM 772 N N . LEU A 1 94 ? -0.698 -7.387 19.244 1.00 96.38 94 LEU A N 1
ATOM 773 C CA . LEU A 1 94 ? -0.059 -7.627 17.952 1.00 96.38 94 LEU A CA 1
ATOM 774 C C . LEU A 1 94 ? -0.397 -6.511 16.959 1.00 96.38 94 LEU A C 1
ATOM 776 O O . LEU A 1 94 ? 0.475 -6.046 16.222 1.00 96.38 94 LEU A O 1
ATOM 780 N N . TRP A 1 95 ? -1.650 -6.059 16.958 1.00 95.94 95 TRP A N 1
ATOM 781 C CA . TRP A 1 95 ? -2.093 -4.948 16.126 1.00 95.94 95 TRP A CA 1
ATOM 782 C C . TRP A 1 95 ? -1.331 -3.659 16.436 1.00 95.94 95 TRP A C 1
ATOM 784 O O . TRP A 1 95 ? -0.800 -3.033 15.516 1.00 95.94 95 TRP A O 1
ATOM 794 N N . ALA A 1 96 ? -1.208 -3.299 17.715 1.00 95.31 96 ALA A N 1
ATOM 795 C CA . ALA A 1 96 ? -0.480 -2.115 18.157 1.00 95.31 96 ALA A CA 1
ATOM 796 C C . ALA A 1 96 ? 0.981 -2.142 17.685 1.00 95.31 96 ALA A C 1
ATOM 798 O O . ALA A 1 96 ? 1.439 -1.184 17.061 1.00 95.31 96 ALA A O 1
ATOM 799 N N . ARG A 1 97 ? 1.674 -3.277 17.852 1.00 95.62 97 ARG A N 1
ATOM 800 C CA . ARG A 1 97 ? 3.057 -3.469 17.375 1.00 95.62 97 ARG A CA 1
ATOM 801 C C . ARG A 1 97 ? 3.193 -3.288 15.861 1.00 95.62 97 ARG A C 1
ATOM 803 O O . ARG A 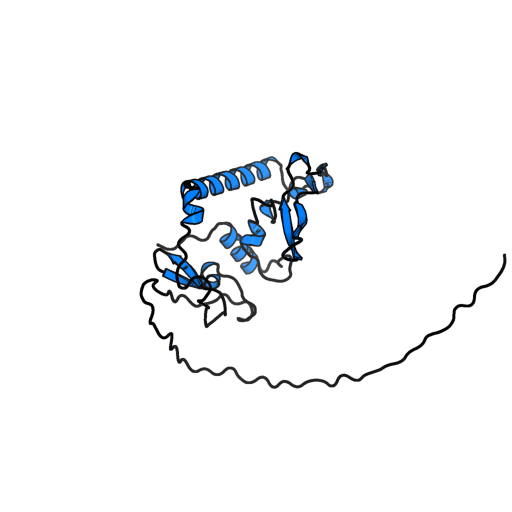1 97 ? 4.165 -2.708 15.374 1.00 95.62 97 ARG A O 1
ATOM 810 N N . VAL A 1 98 ? 2.223 -3.775 15.082 1.00 93.12 98 VAL A N 1
ATOM 811 C CA . VAL A 1 98 ? 2.211 -3.583 13.622 1.00 93.12 98 VAL A CA 1
ATOM 812 C C . VAL A 1 98 ? 2.010 -2.110 13.266 1.00 93.12 98 VAL A C 1
ATOM 814 O O . VAL A 1 98 ? 2.713 -1.602 12.387 1.00 93.12 98 VAL A O 1
ATOM 817 N N . LYS A 1 99 ? 1.083 -1.413 13.934 1.00 93.00 99 LYS A N 1
ATOM 818 C CA . LYS A 1 99 ? 0.826 0.015 13.692 1.00 93.00 99 LYS A CA 1
ATOM 819 C C . LYS A 1 99 ? 2.013 0.887 14.055 1.00 93.00 99 LYS A C 1
ATOM 821 O O . LYS A 1 99 ? 2.370 1.757 13.265 1.00 93.00 99 LYS A O 1
ATOM 826 N N . GLU A 1 100 ? 2.670 0.606 15.170 1.00 93.06 100 GLU A N 1
ATOM 827 C CA . GLU A 1 100 ? 3.907 1.275 15.561 1.00 93.06 100 GLU A CA 1
ATOM 828 C C . GLU A 1 100 ? 4.979 1.116 14.476 1.00 93.06 100 GLU A C 1
ATOM 830 O O . GLU A 1 100 ? 5.491 2.105 13.955 1.00 93.06 100 GLU A O 1
ATOM 835 N N . ARG A 1 101 ? 5.219 -0.115 14.003 1.00 90.94 101 ARG A N 1
ATOM 836 C CA . ARG A 1 101 ? 6.169 -0.361 12.907 1.00 90.94 101 ARG A CA 1
ATOM 837 C C . ARG A 1 101 ? 5.804 0.394 11.623 1.00 90.94 101 ARG A C 1
ATOM 839 O O . ARG A 1 101 ? 6.699 0.859 10.906 1.00 90.94 101 ARG A O 1
ATOM 846 N N . GLN A 1 102 ? 4.514 0.508 11.297 1.00 88.94 102 GLN A N 1
ATOM 847 C CA . GLN A 1 102 ? 4.049 1.300 10.153 1.00 88.94 102 GLN A CA 1
ATOM 848 C C . GLN A 1 102 ? 4.351 2.792 10.343 1.00 88.94 102 GLN A C 1
ATOM 850 O O . GLN A 1 102 ? 4.835 3.421 9.401 1.00 88.94 102 GLN A O 1
ATOM 855 N N . LEU A 1 103 ? 4.126 3.339 11.541 1.00 87.50 103 LEU A N 1
ATOM 856 C CA . LEU A 1 103 ? 4.431 4.732 11.875 1.00 87.50 103 LEU A CA 1
ATOM 857 C C . LEU A 1 103 ? 5.932 5.015 11.787 1.00 87.50 103 LEU A C 1
ATOM 859 O O . LEU A 1 103 ? 6.319 5.908 11.038 1.00 87.50 103 LEU A O 1
ATOM 863 N N . THR A 1 104 ? 6.781 4.194 12.410 1.00 86.12 104 THR A N 1
ATOM 864 C CA . THR A 1 104 ? 8.246 4.335 12.317 1.00 86.12 104 THR A CA 1
ATOM 865 C C . THR A 1 104 ? 8.723 4.295 10.865 1.00 86.12 104 THR A C 1
ATOM 867 O O . THR A 1 104 ? 9.579 5.072 10.443 1.00 86.12 104 THR A O 1
ATOM 870 N N . THR A 1 105 ? 8.140 3.408 10.053 1.00 81.69 105 THR A N 1
ATOM 871 C CA . THR A 1 105 ? 8.459 3.336 8.622 1.00 81.69 105 THR A CA 1
ATOM 872 C C . THR A 1 105 ? 8.076 4.637 7.914 1.00 81.69 105 THR A C 1
ATOM 874 O O . THR A 1 105 ? 8.881 5.181 7.159 1.00 81.69 105 THR A O 1
ATOM 877 N N . LEU A 1 106 ? 6.873 5.162 8.162 1.00 78.62 106 LEU A N 1
ATOM 878 C CA . LEU A 1 106 ? 6.404 6.422 7.580 1.00 78.62 106 LEU A CA 1
ATOM 879 C C . LEU A 1 106 ? 7.260 7.620 8.006 1.00 78.62 106 LEU A C 1
ATOM 881 O O . LEU A 1 106 ? 7.559 8.464 7.164 1.00 78.62 106 LEU A O 1
ATOM 885 N N . GLU A 1 107 ? 7.680 7.684 9.268 1.00 77.75 107 GLU A N 1
ATOM 886 C CA . GLU A 1 107 ? 8.571 8.724 9.790 1.00 77.75 107 GLU A CA 1
ATOM 887 C C . GLU A 1 107 ? 9.941 8.692 9.114 1.00 77.75 107 GLU A C 1
ATOM 889 O O . GLU A 1 107 ? 10.452 9.725 8.684 1.00 77.75 107 GLU A O 1
ATOM 894 N N . ASN A 1 108 ? 10.509 7.504 8.913 1.00 72.62 108 ASN A N 1
ATOM 895 C CA . ASN A 1 108 ? 11.770 7.363 8.188 1.00 72.62 108 ASN A CA 1
ATOM 896 C C . ASN A 1 108 ? 11.660 7.881 6.744 1.00 72.62 108 ASN A C 1
ATOM 898 O O . ASN A 1 108 ? 12.561 8.569 6.266 1.00 72.62 108 ASN A O 1
ATOM 902 N N . PHE A 1 109 ? 10.535 7.627 6.064 1.00 64.19 109 PHE A N 1
ATOM 903 C CA . PHE A 1 109 ? 10.281 8.162 4.720 1.00 64.19 109 PHE A CA 1
ATOM 904 C C . PHE A 1 109 ? 9.974 9.670 4.708 1.00 64.19 109 PHE A C 1
ATOM 906 O O . PHE A 1 109 ? 10.349 10.374 3.761 1.00 64.19 109 PHE A O 1
ATOM 913 N N . SER A 1 110 ? 9.291 10.191 5.732 1.00 60.16 110 SER A N 1
ATOM 914 C CA . SER A 1 110 ? 8.949 11.614 5.827 1.00 60.16 110 SER A CA 1
ATOM 915 C C . SER A 1 110 ? 10.181 12.471 6.113 1.00 60.16 110 SER A C 1
ATOM 917 O O . SER A 1 110 ? 10.321 13.533 5.507 1.00 60.16 110 SER A O 1
ATOM 919 N N . ARG A 1 111 ? 11.131 11.970 6.918 1.00 53.34 111 ARG A N 1
ATOM 920 C CA . ARG A 1 111 ? 12.437 12.602 7.179 1.00 53.34 111 ARG A CA 1
ATOM 921 C C . ARG A 1 111 ? 13.284 12.781 5.915 1.00 53.34 111 ARG A C 1
ATOM 923 O O . ARG A 1 111 ? 14.069 13.719 5.841 1.00 53.34 111 ARG A O 1
ATOM 930 N N . THR A 1 112 ? 13.093 11.946 4.892 1.00 52.22 112 THR A N 1
ATOM 931 C CA . THR A 1 112 ? 13.729 12.113 3.569 1.00 52.22 112 THR A CA 1
ATOM 932 C C . THR A 1 112 ? 13.004 13.136 2.675 1.00 52.22 112 THR A C 1
ATOM 934 O O . THR A 1 112 ? 13.569 13.620 1.698 1.00 52.22 112 THR A O 1
ATOM 937 N N . THR A 1 113 ? 11.754 13.490 2.994 1.00 51.00 113 THR A N 1
ATOM 938 C CA . THR A 1 113 ? 10.840 14.269 2.132 1.00 51.00 113 THR A CA 1
ATOM 939 C C . THR A 1 113 ? 10.327 15.535 2.840 1.00 51.00 113 THR A C 1
ATOM 941 O O . THR A 1 113 ? 9.196 15.969 2.626 1.00 51.00 113 THR A O 1
ATOM 944 N N . THR A 1 114 ? 11.131 16.124 3.726 1.00 47.72 114 THR A N 1
ATOM 945 C CA . THR A 1 114 ? 10.699 17.142 4.704 1.00 47.72 114 THR A CA 1
ATOM 946 C C . THR A 1 114 ? 10.256 18.480 4.117 1.00 47.72 114 THR A C 1
ATOM 948 O O . THR A 1 114 ? 9.571 19.237 4.800 1.00 47.72 114 THR A O 1
ATOM 951 N N . ASN A 1 115 ? 10.568 18.794 2.861 1.00 51.34 115 ASN A N 1
ATOM 952 C CA . ASN A 1 115 ? 10.174 20.078 2.291 1.00 51.34 115 ASN A CA 1
ATOM 953 C C . ASN A 1 115 ? 8.841 19.970 1.527 1.00 51.34 115 ASN A C 1
ATOM 955 O O . ASN A 1 115 ? 8.751 19.302 0.497 1.00 51.34 115 ASN A O 1
ATOM 959 N N . ARG A 1 116 ? 7.794 20.669 1.988 1.00 50.47 116 ARG A N 1
ATOM 960 C CA . ARG A 1 116 ? 6.516 20.787 1.256 1.00 50.47 116 ARG A CA 1
ATOM 961 C C . ARG A 1 116 ? 6.697 21.421 -0.135 1.00 50.47 116 ARG A C 1
ATOM 963 O O . ARG A 1 116 ? 5.965 21.044 -1.047 1.00 50.47 116 ARG A O 1
ATOM 970 N N . LEU A 1 117 ? 7.709 22.277 -0.324 1.00 51.03 117 LEU A N 1
ATOM 971 C CA . LEU A 1 117 ? 8.109 22.838 -1.625 1.00 51.03 117 LEU A CA 1
ATOM 972 C C . LEU A 1 117 ? 8.782 21.789 -2.534 1.00 51.03 117 LEU A C 1
ATOM 974 O O . LEU A 1 117 ? 8.751 21.919 -3.757 1.00 51.03 117 LEU A O 1
ATOM 978 N N . ASN A 1 118 ? 9.306 20.684 -1.980 1.00 51.41 118 ASN A N 1
ATOM 979 C CA . ASN A 1 118 ? 9.838 19.578 -2.790 1.00 51.41 118 ASN A CA 1
ATOM 980 C C . ASN A 1 118 ? 8.745 18.797 -3.530 1.00 51.41 118 ASN A C 1
ATOM 982 O O . ASN A 1 118 ? 9.051 18.079 -4.480 1.00 51.41 118 ASN A O 1
ATOM 986 N N . ARG A 1 119 ? 7.466 18.924 -3.136 1.00 47.97 119 ARG A N 1
ATOM 987 C CA . ARG A 1 119 ? 6.356 18.324 -3.894 1.00 47.97 119 ARG A CA 1
ATOM 988 C C . ARG A 1 119 ? 6.176 19.019 -5.248 1.00 47.97 119 ARG A C 1
ATOM 990 O O . ARG A 1 119 ? 5.900 18.329 -6.225 1.00 47.97 119 ARG A O 1
ATOM 997 N N . THR A 1 120 ? 6.381 20.336 -5.305 1.00 49.31 120 THR A N 1
ATOM 998 C CA . THR A 1 120 ? 6.405 21.142 -6.538 1.00 49.31 120 THR A CA 1
ATOM 999 C C . THR A 1 120 ? 7.709 20.951 -7.315 1.00 49.31 120 THR A C 1
ATOM 1001 O O . THR A 1 120 ? 7.684 20.914 -8.538 1.00 49.31 120 THR A O 1
ATOM 1004 N N . HIS A 1 121 ? 8.829 20.717 -6.623 1.00 48.91 121 HIS A N 1
ATOM 1005 C CA . HIS A 1 121 ? 10.113 20.330 -7.226 1.00 48.91 121 HIS A CA 1
ATOM 1006 C C . HIS A 1 121 ? 10.245 18.831 -7.525 1.00 48.91 121 HIS A C 1
ATOM 1008 O O . HIS A 1 121 ? 11.370 18.370 -7.727 1.00 48.91 121 HIS A O 1
ATOM 1014 N N . ARG A 1 122 ? 9.155 18.040 -7.558 1.00 56.69 122 ARG A N 1
ATOM 1015 C CA . ARG A 1 122 ? 9.261 16.636 -7.987 1.00 56.69 122 ARG A CA 1
ATOM 1016 C C . ARG A 1 122 ? 9.881 16.664 -9.382 1.00 56.69 122 ARG A C 1
ATOM 1018 O O . ARG A 1 122 ? 9.203 17.141 -10.290 1.00 56.69 122 ARG A O 1
ATOM 1025 N N . PRO A 1 123 ? 11.132 16.206 -9.572 1.00 58.19 123 PRO A N 1
ATOM 1026 C CA . PRO A 1 123 ? 11.794 16.441 -10.839 1.00 58.19 123 PRO A CA 1
ATOM 1027 C C . PRO A 1 123 ? 10.993 15.691 -11.900 1.00 58.19 123 PRO A C 1
ATOM 1029 O O . PRO A 1 123 ? 10.856 14.467 -11.829 1.00 58.19 123 PRO A O 1
ATOM 1032 N N . SER A 1 124 ? 10.374 16.423 -12.822 1.00 62.41 124 SER A N 1
ATOM 1033 C CA . SER A 1 124 ? 9.735 15.826 -13.981 1.00 62.41 124 SER A CA 1
ATOM 1034 C C . SER A 1 124 ? 10.866 15.380 -14.888 1.00 62.41 124 SER A C 1
ATOM 1036 O O . SER A 1 124 ? 11.626 16.168 -15.449 1.00 62.41 124 SER A O 1
ATOM 1038 N N . TYR A 1 125 ? 11.073 14.074 -14.935 1.00 74.88 125 TYR A N 1
ATOM 1039 C CA . TYR A 1 125 ? 12.120 13.520 -15.766 1.00 74.88 125 TYR A CA 1
ATOM 1040 C C . TYR A 1 125 ? 11.571 13.307 -17.168 1.00 74.88 125 TYR A C 1
ATOM 1042 O O . TYR A 1 125 ? 10.490 12.740 -17.307 1.00 74.88 125 TYR A O 1
ATOM 1050 N N . LEU A 1 126 ? 12.342 13.716 -18.182 1.00 79.12 126 LEU A N 1
ATOM 1051 C CA . LEU A 1 126 ? 11.922 13.717 -19.585 1.00 79.12 126 LEU A CA 1
ATOM 1052 C C . LEU A 1 126 ? 11.258 12.404 -20.010 1.00 79.12 126 LEU A C 1
ATOM 1054 O O . LEU A 1 126 ? 10.239 12.449 -20.669 1.00 79.12 126 LEU A O 1
ATOM 1058 N N . LEU A 1 127 ? 11.811 11.255 -19.606 1.00 81.19 127 LEU A N 1
ATOM 1059 C CA . LEU A 1 127 ? 11.361 9.920 -20.027 1.00 81.19 127 LEU A CA 1
ATOM 1060 C C . LEU A 1 127 ? 10.406 9.229 -19.034 1.00 81.19 127 LEU A C 1
ATOM 1062 O O . LEU A 1 127 ? 10.065 8.057 -19.206 1.00 81.19 127 LEU A O 1
ATOM 1066 N N . SER A 1 128 ? 9.985 9.920 -17.973 1.00 79.31 128 SER A N 1
ATOM 1067 C CA . SER A 1 128 ? 9.060 9.360 -16.987 1.00 79.31 128 SER A CA 1
ATOM 1068 C C . SER A 1 128 ? 7.696 9.097 -17.627 1.00 79.31 128 SER A C 1
ATOM 1070 O O . SER A 1 128 ? 7.054 10.021 -18.108 1.00 79.31 128 SER A O 1
ATOM 1072 N N . GLY A 1 129 ? 7.234 7.845 -17.593 1.00 79.19 129 GLY A N 1
ATOM 1073 C CA . GLY A 1 129 ? 5.927 7.452 -18.133 1.00 79.19 129 GLY A CA 1
ATOM 1074 C C . GLY A 1 129 ? 5.894 7.141 -19.634 1.00 79.19 129 GLY A C 1
ATOM 1075 O O . GLY A 1 129 ? 4.850 6.721 -20.107 1.00 79.19 129 GLY A O 1
ATOM 1076 N N . MET A 1 130 ? 7.008 7.295 -20.363 1.00 85.31 130 MET A N 1
ATOM 1077 C CA . MET A 1 130 ? 7.104 6.931 -21.793 1.00 85.31 130 MET A CA 1
ATOM 1078 C C . MET A 1 130 ? 7.887 5.640 -22.053 1.00 85.31 130 MET A C 1
ATOM 1080 O O . MET A 1 130 ? 7.845 5.095 -23.150 1.00 85.31 130 MET A O 1
ATOM 1084 N N . LEU A 1 131 ? 8.665 5.175 -21.074 1.00 88.19 131 LEU A N 1
ATOM 1085 C CA . LEU A 1 131 ? 9.515 4.000 -21.227 1.00 88.19 131 LEU A CA 1
ATOM 1086 C C . LEU A 1 131 ? 8.778 2.728 -20.805 1.00 88.19 131 LEU A C 1
ATOM 1088 O O . LEU A 1 131 ? 8.326 2.610 -19.661 1.00 88.19 131 LEU A O 1
ATOM 1092 N N . GLU A 1 132 ? 8.762 1.748 -21.703 1.00 91.38 132 GLU A N 1
ATOM 1093 C CA . GLU A 1 132 ? 8.145 0.439 -21.506 1.00 91.38 132 GLU A CA 1
ATOM 1094 C C . GLU A 1 132 ? 9.154 -0.691 -21.730 1.00 91.38 132 GLU A C 1
ATOM 1096 O O . GLU A 1 132 ? 10.122 -0.583 -22.487 1.00 91.38 132 GLU A O 1
ATOM 1101 N N . CYS A 1 133 ? 8.943 -1.795 -21.024 1.00 90.81 133 CYS A N 1
ATOM 1102 C CA . CYS A 1 133 ? 9.747 -2.995 -21.142 1.00 90.81 133 CYS A CA 1
ATOM 1103 C C . CYS A 1 133 ? 9.325 -3.807 -22.363 1.00 90.81 133 CYS A C 1
ATOM 1105 O O . CYS A 1 133 ? 8.205 -4.296 -22.406 1.00 90.81 133 CYS A O 1
ATOM 1107 N N . ALA A 1 134 ? 10.249 -4.051 -23.290 1.00 88.38 134 ALA A N 1
ATOM 1108 C CA . ALA A 1 134 ? 9.975 -4.884 -24.462 1.00 88.38 134 ALA A CA 1
ATOM 1109 C C . ALA A 1 134 ? 9.635 -6.350 -24.120 1.00 88.38 134 ALA A C 1
ATOM 1111 O O . ALA A 1 134 ? 8.965 -7.010 -24.900 1.00 88.38 134 ALA A O 1
ATOM 1112 N N . GLU A 1 135 ? 10.092 -6.865 -22.972 1.00 89.00 135 GLU A N 1
ATOM 1113 C CA . GLU A 1 135 ? 9.811 -8.248 -22.558 1.00 89.00 135 GLU A CA 1
ATOM 1114 C C . GLU A 1 135 ? 8.422 -8.393 -21.936 1.00 89.00 135 GLU A C 1
ATOM 1116 O O . GLU A 1 135 ? 7.715 -9.349 -22.221 1.00 89.00 135 GLU A O 1
ATOM 1121 N N . CYS A 1 136 ? 8.025 -7.459 -21.070 1.00 88.81 136 CYS A N 1
ATOM 1122 C CA . CYS A 1 136 ? 6.828 -7.631 -20.247 1.00 88.81 136 CYS A CA 1
ATOM 1123 C C . CYS A 1 136 ? 5.763 -6.545 -20.411 1.00 88.81 136 CYS A C 1
ATOM 1125 O O . CYS A 1 136 ? 4.783 -6.548 -19.671 1.00 88.81 136 CYS A O 1
ATOM 1127 N N . GLY A 1 137 ? 5.993 -5.558 -21.280 1.00 87.38 137 GLY A N 1
ATOM 1128 C CA . GLY A 1 137 ? 5.138 -4.378 -21.454 1.00 87.38 137 GLY A CA 1
ATOM 1129 C C . GLY A 1 137 ? 5.077 -3.445 -20.236 1.00 87.38 137 GLY A C 1
ATOM 1130 O O . GLY A 1 137 ? 4.399 -2.428 -20.259 1.00 87.38 137 GLY A O 1
ATOM 1131 N N . GLY A 1 138 ? 5.765 -3.772 -19.138 1.00 86.94 138 GLY A N 1
ATOM 1132 C CA . GLY A 1 138 ? 5.712 -2.999 -17.900 1.00 86.94 138 GLY A CA 1
ATOM 1133 C C . GLY A 1 138 ? 6.452 -1.666 -17.989 1.00 86.94 138 GLY A C 1
ATOM 1134 O O . GLY A 1 138 ? 7.482 -1.556 -18.654 1.00 86.94 138 GLY A O 1
ATOM 1135 N N . SER A 1 139 ? 5.989 -0.670 -17.236 1.00 89.44 139 SER A N 1
ATOM 1136 C CA . SER A 1 139 ? 6.615 0.652 -17.201 1.00 89.44 139 SER A CA 1
ATOM 1137 C C . SER A 1 139 ? 7.998 0.642 -16.544 1.00 89.44 139 SER A C 1
ATOM 1139 O O . SER A 1 139 ? 8.280 -0.081 -15.574 1.00 89.44 139 SER A O 1
ATOM 1141 N N . TYR A 1 140 ? 8.881 1.492 -17.055 1.00 89.69 140 TYR A N 1
ATOM 1142 C CA . TYR A 1 140 ? 10.164 1.777 -16.429 1.00 89.69 140 TYR A CA 1
ATOM 1143 C C . TYR A 1 140 ? 9.999 2.835 -15.335 1.00 89.69 140 TYR A C 1
ATOM 1145 O O . TYR A 1 140 ? 9.348 3.862 -15.521 1.00 89.69 140 TYR A O 1
ATOM 1153 N N . ALA A 1 141 ? 10.642 2.601 -14.196 1.00 87.00 141 ALA A N 1
ATOM 1154 C CA . ALA A 1 141 ? 10.722 3.550 -13.094 1.00 87.00 141 ALA A CA 1
ATOM 1155 C C . ALA A 1 141 ? 12.180 3.861 -12.765 1.00 87.00 141 ALA A C 1
ATOM 1157 O O . ALA A 1 141 ? 13.100 3.143 -13.158 1.00 87.00 141 ALA A O 1
ATOM 1158 N N . ILE A 1 142 ? 12.398 4.942 -12.021 1.00 85.50 142 ILE A N 1
ATOM 1159 C CA . ILE A 1 142 ? 13.730 5.291 -11.530 1.00 85.50 142 ILE A CA 1
ATOM 1160 C C . ILE A 1 142 ? 14.115 4.314 -10.424 1.00 85.50 142 ILE A C 1
ATOM 1162 O O . ILE A 1 142 ? 13.450 4.199 -9.395 1.00 85.50 142 ILE A O 1
ATOM 1166 N N . MET A 1 143 ? 15.197 3.589 -10.670 1.00 82.12 143 MET A N 1
ATOM 1167 C CA . MET A 1 143 ? 15.673 2.498 -9.825 1.00 82.12 143 MET A CA 1
ATOM 1168 C C . MET A 1 143 ? 16.786 2.944 -8.887 1.00 82.12 143 MET A C 1
ATOM 1170 O O . MET A 1 143 ? 16.835 2.506 -7.740 1.00 82.12 143 MET A O 1
ATOM 1174 N N . ALA A 1 144 ? 17.658 3.810 -9.395 1.00 79.00 144 ALA A N 1
ATOM 1175 C CA . ALA A 1 144 ? 18.820 4.365 -8.720 1.00 79.00 144 ALA A CA 1
ATOM 1176 C C . ALA A 1 144 ? 19.070 5.787 -9.240 1.00 79.00 144 ALA A C 1
ATOM 1178 O O . ALA A 1 144 ? 18.386 6.249 -10.161 1.00 79.00 144 ALA A O 1
ATOM 1179 N N . LYS A 1 145 ? 20.070 6.475 -8.675 1.00 79.25 145 LYS A N 1
ATOM 1180 C CA . LYS A 1 145 ? 20.515 7.784 -9.166 1.00 79.25 145 LYS A CA 1
ATOM 1181 C C . LYS A 1 145 ? 20.782 7.684 -10.676 1.00 79.25 145 LYS A C 1
ATOM 1183 O O . LYS A 1 145 ? 21.624 6.905 -11.105 1.00 79.25 145 LYS A O 1
ATOM 1188 N N . GLU A 1 146 ? 19.997 8.426 -11.460 1.00 81.94 146 GLU A N 1
ATOM 1189 C CA . GLU A 1 146 ? 20.112 8.531 -12.925 1.00 81.94 146 GLU A CA 1
ATOM 1190 C C . GLU A 1 146 ? 19.889 7.240 -13.731 1.00 81.94 146 GLU A C 1
ATOM 1192 O O . GLU A 1 146 ? 20.316 7.160 -14.882 1.00 81.94 146 GLU A O 1
ATOM 1197 N N . ARG A 1 147 ? 19.190 6.238 -13.183 1.00 86.69 147 ARG A N 1
ATOM 1198 C CA . ARG A 1 147 ? 18.893 4.995 -13.914 1.00 86.69 147 ARG A CA 1
ATOM 1199 C C . ARG A 1 147 ? 17.417 4.644 -13.907 1.00 86.69 147 ARG A C 1
ATOM 1201 O O . ARG A 1 147 ? 16.810 4.537 -12.840 1.00 86.69 147 ARG A O 1
ATOM 1208 N N . TYR A 1 148 ? 16.881 4.376 -15.092 1.00 89.06 148 TYR A N 1
ATOM 1209 C CA . TYR A 1 148 ? 15.589 3.725 -15.268 1.00 89.06 148 TYR A CA 1
ATOM 1210 C C . TYR A 1 148 ? 15.755 2.210 -15.357 1.00 89.06 148 TYR A C 1
ATOM 1212 O O . TYR A 1 148 ? 16.738 1.725 -15.914 1.00 89.06 148 TYR A O 1
ATOM 1220 N N . GLY A 1 149 ? 14.777 1.462 -14.862 1.00 90.12 149 GLY A N 1
ATOM 1221 C CA . GLY A 1 149 ? 14.689 0.017 -15.052 1.00 90.12 149 GLY A CA 1
ATOM 1222 C C . GLY A 1 149 ? 13.250 -0.474 -14.946 1.00 90.12 149 GLY A C 1
ATOM 1223 O O . GLY A 1 149 ? 12.369 0.260 -14.494 1.00 90.12 149 GLY A O 1
ATOM 1224 N N . CYS A 1 150 ? 13.015 -1.714 -15.373 1.00 91.38 150 CYS A N 1
ATOM 1225 C CA . CYS A 1 150 ? 11.687 -2.317 -15.367 1.00 91.38 150 CYS A CA 1
ATOM 1226 C C . CYS A 1 150 ? 11.133 -2.429 -13.934 1.00 91.38 150 CYS A C 1
ATOM 1228 O O . CYS A 1 150 ? 11.703 -3.115 -13.078 1.00 91.38 150 CYS A O 1
ATOM 1230 N N . SER A 1 151 ? 9.985 -1.792 -13.683 1.00 87.88 151 SER A N 1
ATOM 1231 C CA . SER A 1 151 ? 9.336 -1.797 -12.364 1.00 87.88 151 SER A CA 1
ATOM 1232 C C . SER A 1 151 ? 8.915 -3.202 -11.938 1.00 87.88 151 SER A C 1
ATOM 1234 O O . SER A 1 151 ? 9.087 -3.582 -10.777 1.00 87.88 151 SER A O 1
ATOM 1236 N N . ASN A 1 152 ? 8.410 -3.990 -12.889 1.00 88.31 152 ASN A N 1
ATOM 1237 C CA . ASN A 1 152 ? 7.940 -5.346 -12.625 1.00 88.31 152 ASN A CA 1
ATOM 1238 C C . ASN A 1 152 ? 9.099 -6.294 -12.298 1.00 88.31 152 ASN A C 1
ATOM 1240 O O . ASN A 1 152 ? 8.970 -7.108 -11.388 1.00 88.31 152 ASN A O 1
ATOM 1244 N N . HIS A 1 153 ? 10.251 -6.136 -12.964 1.00 88.56 153 HIS A N 1
ATOM 1245 C CA . HIS A 1 153 ? 11.460 -6.886 -12.622 1.00 88.56 153 HIS A CA 1
ATOM 1246 C C . HIS A 1 153 ? 11.931 -6.567 -11.198 1.00 88.56 153 HIS A C 1
ATOM 1248 O O . HIS A 1 153 ? 12.218 -7.481 -10.427 1.00 88.56 153 HIS A O 1
ATOM 1254 N N . LYS A 1 154 ? 11.965 -5.277 -10.817 1.00 85.12 154 LYS A N 1
ATOM 1255 C CA . LYS A 1 154 ? 12.365 -4.862 -9.459 1.00 85.12 154 LYS A CA 1
ATOM 1256 C C . LYS A 1 154 ? 11.532 -5.555 -8.392 1.00 85.12 154 LYS A C 1
ATOM 1258 O O . LYS A 1 154 ? 12.060 -6.059 -7.408 1.00 85.12 154 LYS A O 1
ATOM 1263 N N . ARG A 1 155 ? 10.215 -5.510 -8.577 1.00 82.56 155 ARG A N 1
ATOM 1264 C CA . ARG A 1 155 ? 9.246 -6.008 -7.602 1.00 82.56 155 ARG A CA 1
ATOM 1265 C C . ARG A 1 155 ? 9.040 -7.521 -7.698 1.00 82.56 155 ARG A C 1
ATOM 1267 O O . ARG A 1 155 ? 8.300 -8.057 -6.885 1.00 82.56 155 ARG A O 1
ATOM 1274 N N . LYS A 1 156 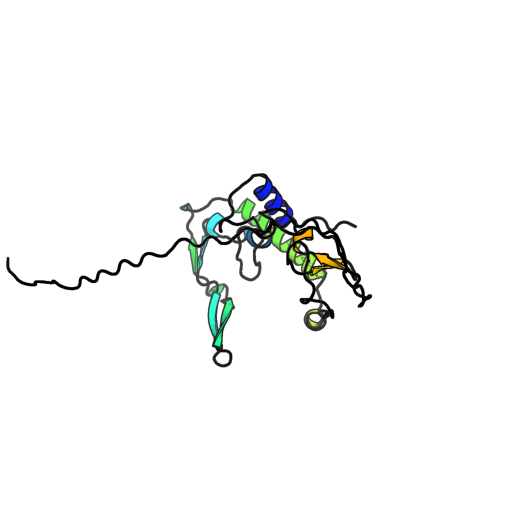? 9.695 -8.194 -8.658 1.00 84.00 156 LYS A N 1
ATOM 1275 C CA . LYS A 1 156 ? 9.481 -9.611 -8.998 1.00 84.00 156 LYS A CA 1
ATOM 1276 C C . LYS A 1 156 ? 7.985 -9.918 -9.110 1.00 84.00 156 LYS A C 1
ATOM 1278 O O . LYS A 1 156 ? 7.472 -10.822 -8.463 1.00 84.00 156 LYS A O 1
ATOM 1283 N N . LEU A 1 157 ? 7.285 -9.078 -9.871 1.00 82.38 157 LEU A N 1
ATOM 1284 C CA . LEU A 1 157 ? 5.856 -9.244 -10.101 1.00 82.38 157 LEU A CA 1
ATOM 1285 C C . LEU A 1 157 ? 5.643 -10.301 -11.187 1.00 82.38 157 LEU A C 1
ATOM 1287 O O . LEU A 1 157 ? 6.237 -10.158 -12.263 1.00 82.38 157 LEU A O 1
ATOM 1291 N N . PRO A 1 158 ? 4.791 -11.306 -10.939 1.00 84.50 158 PRO A N 1
ATOM 1292 C CA . PRO A 1 158 ? 4.300 -12.181 -11.992 1.00 84.50 158 PRO A CA 1
ATOM 1293 C C . PRO A 1 158 ? 3.373 -11.417 -12.951 1.00 84.50 158 PRO A C 1
ATOM 1295 O O . PRO A 1 158 ? 2.689 -10.469 -12.547 1.00 84.50 158 PRO A O 1
ATOM 1298 N N . ILE A 1 159 ? 3.393 -11.791 -14.233 1.00 84.69 159 ILE A N 1
ATOM 1299 C CA . ILE A 1 159 ? 2.686 -11.080 -15.309 1.00 84.69 159 ILE A CA 1
ATOM 1300 C C . ILE A 1 159 ? 2.027 -12.094 -16.243 1.00 84.69 159 ILE A C 1
ATOM 1302 O O . ILE A 1 159 ? 2.693 -13.008 -16.727 1.00 84.69 159 ILE A O 1
ATOM 1306 N N . ASP A 1 160 ? 0.749 -11.892 -16.567 1.00 83.62 160 ASP A N 1
ATOM 1307 C CA . ASP A 1 160 ? -0.015 -12.815 -17.423 1.00 83.62 160 ASP A CA 1
ATOM 1308 C C . ASP A 1 160 ? 0.533 -12.889 -18.851 1.00 83.62 160 ASP A C 1
ATOM 1310 O O . ASP A 1 160 ? 0.628 -13.971 -19.422 1.00 83.62 160 ASP A O 1
ATOM 1314 N N . GLY A 1 161 ? 1.016 -11.764 -19.394 1.00 81.12 161 GLY A N 1
ATOM 1315 C CA . GLY A 1 161 ? 1.708 -11.723 -20.690 1.00 81.12 161 GLY A CA 1
ATOM 1316 C C . GLY A 1 161 ? 3.001 -12.552 -20.749 1.00 81.12 161 GLY A C 1
ATOM 1317 O O . GLY A 1 161 ? 3.509 -12.801 -21.836 1.00 81.12 161 GLY A O 1
ATOM 1318 N N . LEU A 1 162 ? 3.519 -13.000 -19.599 1.00 83.06 162 LEU A N 1
ATOM 1319 C CA . LEU A 1 162 ? 4.644 -13.932 -19.476 1.00 83.06 162 LEU A CA 1
ATOM 1320 C C . LEU A 1 162 ? 4.214 -15.289 -18.885 1.00 83.06 162 LEU A C 1
ATOM 1322 O O . LEU A 1 162 ? 5.038 -15.997 -18.311 1.00 83.06 162 LEU A O 1
ATOM 1326 N N . GLY A 1 163 ? 2.927 -15.646 -18.960 1.00 80.62 163 GLY A N 1
ATOM 1327 C CA . GLY A 1 163 ? 2.407 -16.906 -18.417 1.00 80.62 163 GLY A CA 1
ATOM 1328 C C . GLY A 1 163 ? 2.536 -17.018 -16.895 1.00 80.62 163 GLY A C 1
ATOM 1329 O O . GLY A 1 163 ? 2.748 -18.108 -16.371 1.00 80.62 163 GLY A O 1
ATOM 1330 N N . GLY A 1 164 ? 2.495 -15.889 -16.183 1.00 80.19 164 GLY A N 1
ATOM 1331 C CA . GLY A 1 164 ? 2.694 -15.845 -14.735 1.00 80.19 164 GLY A CA 1
ATOM 1332 C C . GLY A 1 164 ? 4.155 -15.938 -14.295 1.00 80.19 164 GLY A C 1
ATOM 1333 O O . GLY A 1 164 ? 4.432 -16.073 -13.105 1.00 80.19 164 GLY A O 1
ATOM 1334 N N . ALA A 1 165 ? 5.111 -15.816 -15.218 1.00 84.75 165 ALA A N 1
ATOM 1335 C CA . ALA A 1 165 ? 6.516 -15.653 -14.869 1.00 84.75 165 ALA A CA 1
ATOM 1336 C C . ALA A 1 165 ? 6.849 -14.199 -14.487 1.00 84.75 165 ALA A C 1
ATOM 1338 O O . ALA A 1 165 ? 6.172 -13.237 -14.866 1.00 84.75 165 ALA A O 1
ATOM 1339 N N . CYS A 1 166 ? 7.933 -14.032 -13.728 1.00 86.75 166 CYS A N 1
ATOM 1340 C CA . CYS A 1 166 ? 8.510 -12.721 -13.446 1.00 86.75 166 CYS A CA 1
ATOM 1341 C C . CYS A 1 166 ? 9.361 -12.249 -14.630 1.00 86.75 166 CYS A C 1
ATOM 1343 O O . CYS A 1 166 ? 10.140 -13.021 -15.180 1.00 86.75 166 CYS A O 1
ATOM 1345 N N . CYS A 1 167 ? 9.280 -10.958 -14.956 1.00 89.56 167 CYS A N 1
ATOM 1346 C CA . CYS A 1 167 ? 10.118 -10.344 -15.989 1.00 89.56 167 CYS A CA 1
ATOM 1347 C C . CYS A 1 167 ? 11.611 -10.575 -15.700 1.00 89.56 167 CYS A C 1
ATOM 1349 O O . CYS A 1 167 ? 12.076 -10.268 -14.597 1.00 89.56 167 CYS A O 1
ATOM 1351 N N . SER A 1 168 ? 12.368 -11.065 -16.683 1.00 89.69 168 SER A N 1
ATOM 1352 C CA . SER A 1 168 ? 13.805 -11.323 -16.555 1.00 89.69 168 SER A CA 1
ATOM 1353 C C . SER A 1 168 ? 14.675 -10.106 -16.908 1.00 89.69 168 SER A C 1
ATOM 1355 O O . SER A 1 168 ? 15.842 -10.060 -16.513 1.00 89.69 168 SER A O 1
ATOM 1357 N N . ASN A 1 169 ? 14.105 -9.077 -17.550 1.00 89.38 169 ASN A N 1
ATOM 1358 C CA . ASN A 1 169 ? 14.810 -7.879 -18.003 1.00 89.38 169 ASN A CA 1
ATOM 1359 C C . ASN A 1 169 ? 15.460 -7.071 -16.867 1.00 89.38 169 ASN A C 1
ATOM 1361 O O . ASN A 1 169 ? 14.820 -6.278 -16.170 1.00 89.38 169 ASN A O 1
ATOM 1365 N N . GLN A 1 170 ? 16.782 -7.203 -16.775 1.00 86.56 170 GLN A N 1
ATOM 1366 C CA . GLN A 1 170 ? 17.657 -6.457 -15.868 1.00 86.56 170 GLN A CA 1
ATOM 1367 C C . GLN A 1 170 ? 18.287 -5.212 -16.517 1.00 86.56 170 GLN A C 1
ATOM 1369 O O . GLN A 1 170 ? 19.076 -4.510 -15.879 1.00 86.56 170 GLN A O 1
ATOM 1374 N N . LYS A 1 171 ? 17.974 -4.909 -17.787 1.00 87.56 171 LYS A N 1
ATOM 1375 C CA . LYS A 1 171 ? 18.587 -3.784 -18.506 1.00 87.56 171 LYS A CA 1
ATOM 1376 C C . LYS A 1 171 ? 18.131 -2.458 -17.907 1.00 87.56 171 LYS A C 1
ATOM 1378 O O . LYS A 1 171 ? 16.935 -2.165 -17.824 1.00 87.56 171 LYS A O 1
ATOM 1383 N N . THR A 1 172 ? 19.106 -1.623 -17.556 1.00 88.44 172 THR A N 1
ATOM 1384 C CA . THR A 1 172 ? 18.869 -0.258 -17.075 1.00 88.44 172 THR A CA 1
ATOM 1385 C C . THR A 1 172 ? 19.270 0.773 -18.121 1.00 88.44 172 THR A C 1
ATOM 1387 O O . THR A 1 172 ? 20.231 0.579 -18.862 1.00 88.44 172 THR A O 1
ATOM 1390 N N . ILE A 1 173 ? 18.530 1.878 -18.176 1.00 86.44 173 ILE A N 1
ATOM 1391 C CA . ILE A 1 173 ? 18.769 2.990 -19.102 1.00 86.44 173 ILE A CA 1
ATOM 1392 C C . ILE A 1 173 ? 19.300 4.176 -18.297 1.00 86.44 173 ILE A C 1
ATOM 1394 O O . ILE A 1 173 ? 18.713 4.550 -17.279 1.00 86.44 173 ILE A O 1
ATOM 1398 N N . LEU A 1 174 ? 20.412 4.762 -18.744 1.00 84.94 174 LEU A N 1
ATOM 1399 C CA . LEU A 1 174 ? 20.980 5.976 -18.157 1.00 84.94 174 LEU A CA 1
ATOM 1400 C C . LEU A 1 174 ? 20.117 7.193 -18.489 1.00 84.94 174 LEU A C 1
ATOM 1402 O O . LEU A 1 174 ? 19.675 7.371 -19.620 1.00 84.94 174 LEU A O 1
ATOM 1406 N N . ARG A 1 175 ? 19.917 8.065 -17.505 1.00 77.12 175 ARG A N 1
ATOM 1407 C CA . ARG A 1 175 ? 19.049 9.242 -17.616 1.00 77.12 175 ARG A CA 1
ATOM 1408 C C . ARG A 1 175 ? 19.570 10.303 -18.592 1.00 77.12 175 ARG A C 1
ATOM 1410 O O . ARG A 1 175 ? 18.753 11.014 -19.163 1.00 77.12 175 ARG A O 1
ATOM 1417 N N . ASN A 1 176 ? 20.887 10.435 -18.756 1.00 69.06 176 ASN A N 1
ATOM 1418 C CA . ASN A 1 176 ? 21.518 11.503 -19.544 1.00 69.06 176 ASN A CA 1
ATOM 1419 C C . ASN A 1 176 ? 21.824 11.126 -21.006 1.00 69.06 176 ASN A C 1
ATOM 1421 O O . ASN A 1 176 ? 22.273 11.983 -21.761 1.00 69.06 176 ASN A O 1
ATOM 1425 N N . ARG A 1 177 ? 21.598 9.873 -21.423 1.00 50.53 177 ARG A N 1
ATOM 1426 C CA . ARG A 1 177 ? 21.865 9.428 -22.797 1.00 50.53 177 ARG A CA 1
ATOM 1427 C C . ARG A 1 177 ? 20.552 9.224 -23.551 1.00 50.53 177 ARG A C 1
ATOM 1429 O O . ARG A 1 177 ? 19.977 8.142 -23.529 1.00 50.53 177 ARG A O 1
ATOM 1436 N N . SER A 1 178 ? 20.109 10.270 -24.244 1.00 47.59 178 SER A N 1
ATOM 1437 C CA . SER A 1 178 ? 18.850 10.336 -25.007 1.00 47.59 178 SER A CA 1
ATOM 1438 C C . SER A 1 178 ? 18.859 9.613 -26.366 1.00 47.59 178 SER A C 1
ATOM 1440 O O . SER A 1 178 ? 17.932 9.785 -27.147 1.00 47.59 178 SER A O 1
ATOM 1442 N N . SER A 1 179 ? 19.867 8.805 -26.698 1.00 35.38 179 SER A N 1
ATOM 1443 C CA . SER A 1 179 ? 19.920 8.093 -27.985 1.00 35.38 179 SER A CA 1
ATOM 1444 C C . SER A 1 179 ? 20.633 6.747 -27.860 1.00 35.38 179 SER A C 1
ATOM 1446 O O . SER A 1 179 ? 21.746 6.530 -28.332 1.00 35.38 179 SER A O 1
ATOM 1448 N N . ALA A 1 180 ? 19.981 5.791 -27.209 1.00 36.28 180 ALA A N 1
ATOM 1449 C CA . ALA A 1 180 ? 20.289 4.389 -27.438 1.00 36.28 180 ALA A CA 1
ATOM 1450 C C . ALA A 1 180 ? 19.071 3.775 -28.119 1.00 36.28 180 ALA A C 1
ATOM 1452 O O . ALA A 1 180 ? 18.098 3.424 -27.459 1.00 36.28 180 ALA A O 1
ATOM 1453 N N . ARG A 1 181 ? 19.126 3.673 -29.454 1.00 39.00 181 ARG A N 1
ATOM 1454 C CA . ARG A 1 181 ? 18.309 2.723 -30.214 1.00 39.00 181 ARG A CA 1
ATOM 1455 C C . ARG A 1 181 ? 18.368 1.393 -29.465 1.00 39.00 181 ARG A C 1
ATOM 1457 O O . ARG A 1 181 ? 19.405 0.733 -29.468 1.00 39.00 181 ARG A O 1
ATOM 1464 N N . SER A 1 182 ? 17.277 0.990 -28.828 1.00 37.97 182 SER A N 1
ATOM 1465 C CA . SER A 1 182 ? 17.093 -0.363 -28.310 1.00 37.97 182 SER A CA 1
ATOM 1466 C C . SER A 1 182 ? 16.850 -1.304 -29.491 1.00 37.97 182 SER A C 1
ATOM 1468 O O . SER A 1 182 ? 15.789 -1.890 -29.651 1.00 37.97 182 SER A O 1
ATOM 1470 N N . SER A 1 183 ? 17.844 -1.431 -30.371 1.00 35.25 183 SER A N 1
ATOM 1471 C CA . SER A 1 183 ? 17.887 -2.497 -31.363 1.00 35.25 183 SER A CA 1
ATOM 1472 C C . SER A 1 183 ? 18.372 -3.761 -30.663 1.00 35.25 183 SER A C 1
ATOM 1474 O O . SER A 1 183 ? 19.546 -4.101 -30.725 1.00 35.25 183 SER A O 1
ATOM 1476 N N . SER A 1 184 ? 17.473 -4.468 -29.983 1.00 31.39 184 SER A N 1
ATOM 1477 C CA . SER A 1 184 ? 17.616 -5.919 -29.876 1.00 31.39 184 SER A CA 1
ATOM 1478 C C . SER A 1 184 ? 16.828 -6.536 -31.023 1.00 31.39 184 SER A C 1
ATOM 1480 O O . SER A 1 184 ? 15.680 -6.937 -30.859 1.00 31.39 184 SER A O 1
ATOM 1482 N N . ARG A 1 185 ? 17.453 -6.604 -32.206 1.00 33.91 185 ARG A N 1
ATOM 1483 C CA . ARG A 1 185 ? 17.169 -7.714 -33.115 1.00 33.91 185 ARG A CA 1
ATOM 1484 C C . ARG A 1 185 ? 17.742 -8.955 -32.440 1.00 33.91 185 ARG A C 1
ATOM 1486 O O . ARG A 1 185 ? 18.932 -9.225 -32.529 1.00 33.91 185 ARG A O 1
ATOM 1493 N N . SER A 1 186 ? 16.882 -9.677 -31.746 1.00 30.75 186 SER A N 1
ATOM 1494 C CA . SER A 1 186 ? 17.066 -11.096 -31.485 1.00 30.75 186 SER A CA 1
ATOM 1495 C C . SER A 1 186 ? 15.817 -11.737 -32.058 1.00 30.75 186 SER A C 1
ATOM 1497 O O . SER A 1 186 ? 14.732 -11.629 -31.497 1.00 30.75 186 SER A O 1
ATOM 1499 N N . ALA A 1 187 ? 15.962 -12.246 -33.277 1.00 39.25 187 ALA A N 1
ATOM 1500 C CA . ALA A 1 187 ? 14.916 -12.953 -33.979 1.00 39.25 187 ALA A CA 1
ATOM 1501 C C . ALA A 1 187 ? 14.583 -14.227 -33.201 1.00 39.25 187 ALA A C 1
ATOM 1503 O O . ALA A 1 187 ? 15.396 -15.144 -33.119 1.00 39.25 187 ALA A O 1
ATOM 1504 N N . THR A 1 188 ? 13.378 -14.298 -32.655 1.00 30.20 188 THR A N 1
ATOM 1505 C CA . THR A 1 188 ? 12.667 -15.567 -32.526 1.00 30.20 188 THR A CA 1
ATOM 1506 C C . THR A 1 188 ? 11.187 -15.247 -32.661 1.00 30.20 188 THR A C 1
ATOM 1508 O O . THR A 1 188 ? 10.610 -14.534 -31.844 1.00 30.20 188 THR A O 1
ATOM 1511 N N . ALA A 1 189 ? 10.615 -15.665 -33.787 1.00 29.97 189 ALA A N 1
ATOM 1512 C CA . ALA A 1 189 ? 9.208 -15.478 -34.093 1.00 29.97 189 ALA A CA 1
ATOM 1513 C C . ALA A 1 189 ? 8.342 -16.253 -33.084 1.00 29.97 189 ALA A C 1
ATOM 1515 O O . ALA A 1 189 ? 8.687 -17.392 -32.762 1.00 29.97 189 ALA A O 1
ATOM 1516 N N . PRO A 1 190 ? 7.209 -15.707 -32.613 1.00 34.53 190 PRO A N 1
ATOM 1517 C CA . PRO A 1 190 ? 6.196 -16.533 -31.974 1.00 34.53 190 PRO A CA 1
ATOM 1518 C C . PRO A 1 190 ? 5.522 -17.418 -33.042 1.00 34.53 190 PRO A C 1
ATOM 1520 O O . PRO A 1 190 ? 5.233 -16.925 -34.140 1.00 34.53 190 PRO A O 1
ATOM 1523 N N . PRO A 1 191 ? 5.252 -18.710 -32.775 1.00 33.84 191 PRO A N 1
ATOM 1524 C CA . PRO A 1 191 ? 4.444 -19.514 -33.681 1.00 33.84 191 PRO A CA 1
ATOM 1525 C C . PRO A 1 191 ? 3.031 -18.921 -33.760 1.00 33.84 191 PRO A C 1
ATOM 1527 O O . PRO A 1 191 ? 2.388 -18.665 -32.742 1.00 33.84 191 PRO A O 1
ATOM 1530 N N . LYS A 1 192 ? 2.553 -18.692 -34.989 1.00 33.00 192 LYS A N 1
ATOM 1531 C CA . LYS A 1 192 ? 1.158 -18.341 -35.276 1.00 33.00 192 LYS A CA 1
ATOM 1532 C C . LYS A 1 192 ? 0.251 -19.460 -34.752 1.00 33.00 192 LYS A C 1
ATOM 1534 O O . LYS A 1 192 ? 0.172 -20.515 -35.373 1.00 33.00 192 LYS A O 1
ATOM 1539 N N . ALA A 1 193 ? -0.455 -19.220 -33.653 1.00 31.52 193 ALA A N 1
ATOM 1540 C CA . ALA A 1 193 ? -1.644 -19.991 -33.324 1.00 31.52 193 ALA A CA 1
ATOM 1541 C C . ALA A 1 193 ? -2.800 -19.450 -34.175 1.00 31.52 193 ALA A C 1
ATOM 1543 O O . ALA A 1 193 ? -3.174 -18.280 -34.075 1.00 31.52 193 ALA A O 1
ATOM 1544 N N . ALA A 1 194 ? -3.295 -20.292 -35.078 1.00 29.25 194 ALA A N 1
ATOM 1545 C CA . ALA A 1 194 ? -4.454 -20.019 -35.906 1.00 29.25 194 ALA A CA 1
ATOM 1546 C C . ALA A 1 194 ? -5.691 -19.800 -35.022 1.00 29.25 194 ALA A C 1
ATOM 1548 O O . ALA A 1 194 ? -6.012 -20.635 -34.177 1.00 29.25 194 ALA A O 1
ATOM 1549 N N . LEU A 1 195 ? -6.397 -18.688 -35.240 1.00 30.44 195 LEU A N 1
ATOM 1550 C CA . LEU A 1 195 ? -7.774 -18.549 -34.788 1.00 30.44 195 LEU A CA 1
ATOM 1551 C C . LEU A 1 195 ? -8.637 -19.513 -35.609 1.00 30.44 195 LEU A C 1
ATOM 1553 O O . LEU A 1 195 ? -8.873 -19.280 -36.792 1.00 30.44 195 LEU A O 1
ATOM 1557 N N . ALA A 1 196 ? -9.112 -20.579 -34.974 1.00 30.44 196 ALA A N 1
ATOM 1558 C CA . ALA A 1 196 ? -10.306 -21.286 -35.407 1.00 30.44 196 ALA A CA 1
ATOM 1559 C C . ALA A 1 196 ? -11.466 -20.789 -34.536 1.00 30.44 196 ALA A C 1
ATOM 1561 O O . ALA A 1 196 ? -11.554 -21.107 -33.351 1.00 30.44 196 ALA A O 1
ATOM 1562 N N . SER A 1 197 ? -12.322 -19.953 -35.117 1.00 34.34 197 SER A N 1
ATOM 1563 C CA . SER A 1 197 ? -13.591 -19.537 -34.522 1.00 34.34 197 SER A CA 1
ATOM 1564 C C . SER A 1 197 ? -14.585 -20.706 -34.561 1.00 34.34 197 SER A C 1
ATOM 1566 O O . SER A 1 197 ? -14.760 -21.282 -35.636 1.00 34.34 197 SER A O 1
ATOM 1568 N N . PRO A 1 198 ? -15.291 -21.049 -33.470 1.00 37.06 198 PRO A N 1
ATOM 1569 C CA . PRO A 1 198 ? -16.484 -21.881 -33.570 1.00 37.06 198 PRO A CA 1
ATOM 1570 C C . PRO A 1 198 ? -17.704 -21.023 -33.973 1.00 37.06 198 PRO A C 1
ATOM 1572 O O . PRO A 1 198 ? -17.799 -19.863 -33.559 1.00 37.06 198 PRO A O 1
ATOM 1575 N N . PRO A 1 199 ? -18.648 -21.553 -34.773 1.00 32.81 199 PRO A N 1
ATOM 1576 C CA . PRO A 1 199 ? -19.825 -20.808 -35.202 1.00 32.81 199 PRO A CA 1
ATOM 1577 C C . PRO A 1 199 ? -20.844 -20.672 -34.063 1.00 32.81 199 PRO A C 1
ATOM 1579 O O . PRO A 1 199 ? -21.300 -21.657 -33.480 1.00 32.81 199 PRO A O 1
ATOM 1582 N N . SER A 1 200 ? -21.247 -19.435 -33.784 1.00 32.94 200 SER A N 1
ATOM 1583 C CA . SER A 1 200 ? -22.413 -19.115 -32.965 1.00 32.94 200 SER A CA 1
ATOM 1584 C C . SER A 1 200 ? -23.686 -19.530 -33.704 1.00 32.94 200 SER A C 1
ATOM 1586 O O . SER A 1 200 ? -24.112 -18.851 -34.639 1.00 32.94 200 SER A O 1
ATOM 1588 N N . THR A 1 201 ? -24.302 -20.635 -33.287 1.00 32.62 201 THR A N 1
ATOM 1589 C CA . THR A 1 201 ? -25.680 -20.950 -33.678 1.00 32.62 201 THR A CA 1
ATOM 1590 C C . THR A 1 201 ? -26.629 -20.153 -32.795 1.00 32.62 201 THR A C 1
ATOM 1592 O O . THR A 1 201 ? -26.694 -20.328 -31.581 1.00 32.62 201 THR A O 1
ATOM 1595 N N . ILE A 1 202 ? -27.334 -19.240 -33.451 1.00 35.19 202 ILE A N 1
ATOM 1596 C CA . ILE A 1 202 ? -28.479 -18.489 -32.955 1.00 35.19 202 ILE A CA 1
ATOM 1597 C C . ILE A 1 202 ? -29.608 -19.488 -32.682 1.00 35.19 202 ILE A C 1
ATOM 1599 O O . ILE A 1 202 ? -30.010 -20.215 -33.585 1.00 35.19 202 ILE A O 1
ATOM 1603 N N . CYS A 1 203 ? -30.154 -19.494 -31.468 1.00 27.98 203 CYS A N 1
ATOM 1604 C CA . CYS A 1 203 ? -31.494 -20.019 -31.230 1.00 27.98 203 CYS A CA 1
ATOM 1605 C C . CYS A 1 203 ? -32.301 -18.955 -30.489 1.00 27.98 203 CYS A C 1
ATOM 1607 O O . CYS A 1 203 ? -32.293 -18.838 -29.266 1.00 27.98 203 CYS A O 1
ATOM 1609 N N . SER A 1 204 ? -32.938 -18.108 -31.288 1.00 31.89 204 SER A N 1
ATOM 1610 C CA . SER A 1 204 ? -34.069 -17.288 -30.899 1.00 31.89 204 SER A CA 1
ATOM 1611 C C . SER A 1 204 ? -35.282 -18.188 -30.680 1.00 31.89 204 SER A C 1
ATOM 1613 O O . SER A 1 204 ? -35.731 -18.847 -31.617 1.00 31.89 204 SER A O 1
ATOM 1615 N N . THR A 1 205 ? -35.884 -18.161 -29.496 1.00 33.12 205 THR A N 1
ATOM 1616 C CA . THR A 1 205 ? -37.325 -18.411 -29.391 1.00 33.12 205 THR A CA 1
ATOM 1617 C C . THR A 1 205 ? -37.906 -17.541 -28.289 1.00 33.12 205 THR A C 1
ATOM 1619 O O . THR A 1 205 ? -37.626 -17.697 -27.106 1.00 33.12 205 THR A O 1
ATOM 1622 N N . SER A 1 206 ? -38.680 -16.565 -28.747 1.00 34.19 206 SER A N 1
ATOM 1623 C CA . SER A 1 206 ? -39.640 -15.790 -27.980 1.00 34.19 206 SER A CA 1
ATOM 1624 C C . SER A 1 206 ? -40.701 -16.723 -27.406 1.00 34.19 206 SER A C 1
ATOM 1626 O O . SER A 1 206 ? -41.259 -17.505 -28.165 1.00 34.19 206 SER A O 1
ATOM 1628 N N . LEU A 1 207 ? -41.065 -16.561 -26.136 1.00 33.72 207 LEU A N 1
ATOM 1629 C CA . LEU A 1 207 ? -42.438 -16.818 -25.707 1.00 33.72 207 LEU A CA 1
ATOM 1630 C C . LEU A 1 207 ? -42.822 -15.798 -24.629 1.00 33.72 207 LEU A C 1
ATOM 1632 O O . LEU A 1 207 ? -42.332 -15.827 -23.500 1.00 33.72 207 LEU A O 1
ATOM 1636 N N . ARG A 1 208 ? -43.660 -14.847 -25.042 1.00 32.97 208 ARG A N 1
ATOM 1637 C CA . ARG A 1 208 ? -44.538 -14.079 -24.164 1.00 32.97 208 ARG A CA 1
ATOM 1638 C C . ARG A 1 208 ? -45.814 -14.895 -23.926 1.00 32.97 208 ARG A C 1
ATOM 1640 O O . ARG A 1 208 ? -46.106 -15.812 -24.686 1.00 32.97 208 ARG A O 1
ATOM 1647 N N . ASP A 1 209 ? -46.554 -14.443 -22.919 1.00 30.44 209 ASP A N 1
ATOM 1648 C CA . ASP A 1 209 ? -47.979 -14.676 -22.656 1.00 30.44 209 ASP A CA 1
ATOM 1649 C C . ASP A 1 209 ? -48.343 -15.905 -21.809 1.00 30.44 209 ASP A C 1
ATOM 1651 O O . ASP A 1 209 ? -48.365 -17.036 -22.277 1.00 30.44 209 ASP A O 1
ATOM 1655 N N . ALA A 1 210 ? -48.691 -15.652 -20.540 1.00 32.78 210 ALA A N 1
ATOM 1656 C CA . ALA A 1 210 ? -50.064 -15.801 -20.037 1.00 32.78 210 ALA A CA 1
ATOM 1657 C C . ALA A 1 210 ? -50.096 -15.605 -18.509 1.00 32.78 210 ALA A C 1
ATOM 1659 O O . ALA A 1 210 ? -49.677 -16.464 -17.739 1.00 32.78 210 ALA A O 1
ATOM 1660 N N . VAL A 1 211 ? -50.638 -14.468 -18.070 1.00 41.59 211 VAL A N 1
ATOM 1661 C CA . VAL A 1 211 ? -51.192 -14.297 -16.721 1.00 41.59 211 VAL A CA 1
ATOM 1662 C C . VAL A 1 211 ? -52.702 -14.479 -16.844 1.00 41.59 211 VAL A C 1
ATOM 1664 O O . VAL A 1 211 ? -53.320 -13.717 -17.588 1.00 41.59 211 VAL A O 1
ATOM 1667 N N . PRO A 1 212 ? -53.323 -15.400 -16.096 1.00 35.75 212 PRO A N 1
ATOM 1668 C CA . PRO A 1 212 ? -54.721 -15.275 -15.732 1.00 35.75 212 PRO A CA 1
ATOM 1669 C C . PRO A 1 212 ? -54.838 -14.941 -14.243 1.00 35.75 212 PRO A C 1
ATOM 1671 O O . PRO A 1 212 ? -54.345 -15.659 -13.375 1.00 35.75 212 PRO A O 1
ATOM 1674 N N . GLY A 1 213 ? -55.493 -13.817 -13.961 1.00 33.12 213 GLY A N 1
ATOM 1675 C CA . GLY A 1 213 ? -56.055 -13.536 -12.646 1.00 33.12 213 GLY A CA 1
ATOM 1676 C C . GLY A 1 213 ? -57.418 -14.208 -12.450 1.00 33.12 213 GLY A C 1
ATOM 1677 O O . GLY A 1 213 ? -58.000 -14.733 -13.400 1.00 33.12 213 GLY A O 1
ATOM 1678 N N . SER A 1 214 ? -57.942 -14.049 -11.226 1.00 31.08 214 SER A N 1
ATOM 1679 C CA . SER A 1 214 ? -59.270 -14.459 -10.721 1.00 31.08 214 SER A CA 1
ATOM 1680 C C . SER A 1 214 ? -59.331 -15.952 -10.326 1.00 31.08 214 SER A C 1
ATOM 1682 O O . SER A 1 214 ? -58.847 -16.787 -11.073 1.00 31.08 214 SER A O 1
ATOM 1684 N N . ARG A 1 215 ? -59.853 -16.393 -9.172 1.00 34.56 215 ARG A N 1
ATOM 1685 C CA . ARG A 1 215 ? -60.834 -15.838 -8.220 1.00 34.56 215 ARG A CA 1
ATOM 1686 C C . ARG A 1 215 ? -60.887 -16.729 -6.955 1.00 34.56 215 ARG A C 1
ATOM 1688 O O . ARG A 1 215 ? -60.551 -17.902 -7.042 1.00 34.56 215 ARG A O 1
ATOM 1695 N N . ASP A 1 216 ? -61.371 -16.136 -5.863 1.00 35.41 216 ASP A N 1
ATOM 1696 C CA . ASP A 1 216 ? -62.239 -16.698 -4.808 1.00 35.41 216 ASP A CA 1
ATOM 1697 C C . ASP A 1 216 ? -61.834 -17.975 -4.041 1.00 35.41 216 ASP A C 1
ATOM 1699 O O . ASP A 1 216 ? -61.969 -19.092 -4.539 1.00 35.41 216 ASP A O 1
ATOM 1703 N N . CYS A 1 217 ? -61.421 -17.783 -2.779 1.00 40.00 217 CYS A N 1
ATOM 1704 C CA . CYS A 1 217 ? -62.087 -18.212 -1.528 1.00 40.00 217 CYS A CA 1
ATOM 1705 C C . CYS A 1 217 ? -61.098 -18.140 -0.354 1.00 40.00 217 CYS A C 1
ATOM 1707 O O . CYS A 1 217 ? -59.977 -18.680 -0.487 1.00 40.00 217 CYS A O 1
#

Sequence (217 aa):
METLPTPGTTIAQNLTNRRVPAPQEQYWRDDTIRGDGKRQAGILHNELYVGRMIWNKQNYRKNPETERRTAHLNDKREWVVTEVPSMRIVSDELWARVKERQLTTLENFSRTTTNRLNRTHRPSYLLSGMLECAECGGSYAIMAKERYGCSNHKRKLPIDGLGGACCSNQKTILRNRSSARSSSRSATAPPKAALASPPSTICSTSLRDAVPGSRDC

pLDDT: mean 74.39, std 22.61, range [27.98, 96.75]

Organism: NCBI:txid990285

InterPro domains:
  IPR011109 DNA-binding recombinase domain [PF07508] (10-101)
  IPR038109 DNA-binding recombinase domain superfamily [G3DSA:3.90.1750.20] (3-138)
  IPR050639 Site-specific recombinase resolvase [PTHR30461] (10-171)

Foldseek 3Di:
DQDPADPLLVVQVVCVVVVPQDPVSFGRDSCQDLDDPVLLHHDLSDCLQQQKDKDPQWDWDQDPPVRDIDIDGDDPVPIDIDGGNVSHNDHPVVNVVSVVVVVVVVVVVCVVVVDPVVVVVVPPQPCQPVDADPQQRADWDDDDVQKTDGPQLSSQFQHVSVVRGGDPGPDIDGSPDPDDPPPPPPDDDDDDDDDDDDDDDDDDDDDDDDDDDDDDD